Protein AF-A0A9D8N0Z1-F1 (afdb_monomer)

Mean predicted aligned error: 7.75 Å

Sequence (211 aa):
MKRIAPILLALALASACNSTDPFLYRAFLMGNPNVDGSLKGDDGITYVFNELPDWSGAKRVVALLDVLKDLGDSTCQARLQSFSVPIFKQPVVVEGQMPDSLGTESIFVSDVWFSGGCLNMSNVINVKTDGSGKHLINLAYDKAQSSEDTLKFIVKHNYPEGYEDGCTVYEYVFYSSFPLSGLMPERDSTVLKISWEWNGSPASIAGKVKI

Structure (mmCIF, N/CA/C/O backbone):
data_AF-A0A9D8N0Z1-F1
#
_entry.id   AF-A0A9D8N0Z1-F1
#
loop_
_atom_site.group_PDB
_atom_site.id
_atom_site.type_symbol
_atom_site.label_atom_id
_atom_site.label_alt_id
_atom_site.label_comp_id
_atom_site.label_asym_id
_atom_site.label_entity_id
_atom_site.label_seq_id
_atom_site.pdbx_PDB_ins_code
_atom_site.Cartn_x
_atom_site.Cartn_y
_atom_site.Cartn_z
_atom_site.occupancy
_atom_site.B_iso_or_equiv
_atom_site.auth_seq_id
_atom_site.auth_comp_id
_atom_site.auth_asym_id
_atom_site.auth_atom_id
_atom_site.pdbx_PDB_model_num
ATOM 1 N N . MET A 1 1 ? -37.273 13.490 27.243 1.00 37.12 1 MET A N 1
ATOM 2 C CA . MET A 1 1 ? -37.770 12.527 26.233 1.00 37.12 1 MET A CA 1
ATOM 3 C C . MET A 1 1 ? -36.820 12.514 25.046 1.00 37.12 1 MET A C 1
ATOM 5 O O . MET A 1 1 ? -36.148 13.507 24.808 1.00 37.12 1 MET A O 1
ATOM 9 N N . LY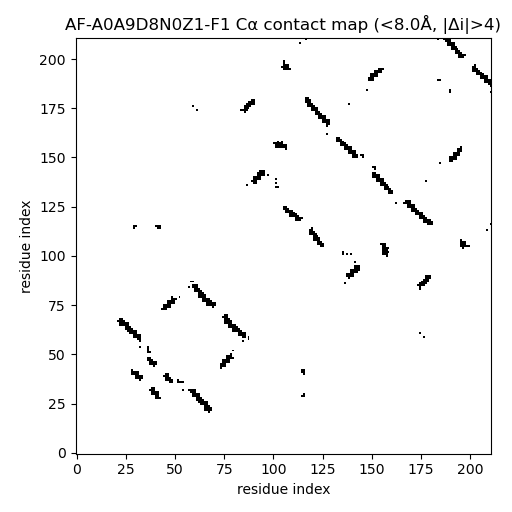S A 1 2 ? -36.670 11.335 24.442 1.00 34.72 2 LYS A N 1
ATOM 10 C CA . LYS A 1 2 ? -35.504 10.853 23.689 1.00 34.72 2 LYS A CA 1
ATOM 11 C C . LYS A 1 2 ? -35.185 11.659 22.419 1.00 34.72 2 LYS A C 1
ATOM 13 O O . LYS A 1 2 ? -36.083 12.038 21.677 1.00 34.72 2 LYS A O 1
ATOM 18 N N . ARG A 1 3 ? -33.881 11.864 22.196 1.00 31.66 3 ARG A N 1
ATOM 19 C CA . ARG A 1 3 ? -33.274 12.412 20.976 1.00 31.66 3 ARG A CA 1
ATOM 20 C C . ARG A 1 3 ? -33.460 11.424 19.819 1.00 31.66 3 ARG A C 1
ATOM 22 O O . ARG A 1 3 ? -33.169 10.243 19.981 1.00 31.66 3 ARG A O 1
ATOM 29 N N . ILE A 1 4 ? -33.927 11.926 18.680 1.00 40.50 4 ILE A N 1
ATOM 30 C CA . ILE A 1 4 ? -33.951 11.226 17.392 1.00 40.50 4 ILE A CA 1
ATOM 31 C C . ILE A 1 4 ? -32.573 11.431 16.750 1.00 40.50 4 ILE A C 1
ATOM 33 O O . ILE A 1 4 ? -32.127 12.569 16.616 1.00 40.50 4 ILE A O 1
ATOM 37 N N . ALA A 1 5 ? -31.904 10.338 16.386 1.00 32.66 5 ALA A N 1
ATOM 38 C CA . ALA A 1 5 ? -30.709 10.328 15.544 1.00 32.66 5 ALA A CA 1
ATOM 39 C C . ALA A 1 5 ? -31.030 9.572 14.236 1.00 32.66 5 ALA A C 1
ATOM 41 O O . ALA A 1 5 ? -31.914 8.710 14.247 1.00 32.66 5 ALA A O 1
ATOM 42 N N . PRO A 1 6 ? -30.389 9.935 13.110 1.00 40.34 6 PRO A N 1
ATOM 43 C CA . PRO A 1 6 ? -30.892 9.676 11.767 1.00 40.34 6 PRO A CA 1
ATOM 44 C C . PRO A 1 6 ? -30.552 8.272 11.250 1.00 40.34 6 PRO A C 1
ATOM 46 O O . PRO A 1 6 ? -29.557 7.661 11.633 1.00 40.34 6 PRO A O 1
ATOM 49 N N . ILE A 1 7 ? -31.402 7.798 10.341 1.00 37.84 7 ILE A N 1
ATOM 50 C CA . ILE A 1 7 ? -31.265 6.559 9.571 1.00 37.84 7 ILE A CA 1
ATOM 51 C C . ILE A 1 7 ? -30.066 6.699 8.622 1.00 37.84 7 ILE A C 1
ATOM 53 O O . ILE A 1 7 ? -30.088 7.538 7.722 1.00 37.84 7 ILE A O 1
ATOM 57 N N . LEU A 1 8 ? -29.031 5.876 8.816 1.00 30.12 8 LEU A N 1
ATOM 58 C CA . LEU A 1 8 ? -27.984 5.658 7.818 1.00 30.12 8 LEU A CA 1
ATOM 59 C C . LEU A 1 8 ? -28.518 4.677 6.766 1.00 30.12 8 LEU A C 1
ATOM 61 O O . LEU A 1 8 ? -28.828 3.527 7.071 1.00 30.12 8 LEU A O 1
ATOM 65 N N . LEU A 1 9 ? -28.635 5.153 5.531 1.00 35.88 9 LEU A N 1
ATOM 66 C CA . LEU A 1 9 ? -28.998 4.358 4.366 1.00 35.88 9 LEU A CA 1
ATOM 67 C C . LEU A 1 9 ? -27.734 3.640 3.860 1.00 35.88 9 LEU A C 1
ATOM 69 O O . LEU A 1 9 ? -26.863 4.268 3.263 1.00 35.88 9 LEU A O 1
ATOM 73 N N . ALA A 1 10 ? -27.612 2.339 4.131 1.00 36.53 10 ALA A N 1
ATOM 74 C CA . ALA A 1 10 ? -26.559 1.505 3.557 1.00 36.53 10 ALA A CA 1
ATOM 75 C C . ALA A 1 10 ? -26.960 1.086 2.134 1.00 36.53 10 ALA A C 1
ATOM 77 O O . ALA A 1 10 ? -27.988 0.439 1.927 1.00 36.53 10 ALA A O 1
ATOM 78 N N . LEU A 1 11 ? -26.154 1.483 1.150 1.00 34.59 11 LEU A N 1
ATOM 79 C CA . LEU A 1 11 ? -26.324 1.117 -0.250 1.00 34.59 11 LEU A CA 1
ATOM 80 C C . LEU A 1 11 ? -25.843 -0.332 -0.444 1.00 34.59 11 LEU A C 1
ATOM 82 O O . LEU A 1 11 ? -24.645 -0.603 -0.437 1.00 34.59 11 LEU A O 1
ATOM 86 N N . ALA A 1 12 ? -26.778 -1.270 -0.590 1.00 38.53 12 ALA A N 1
ATOM 87 C CA . ALA A 1 12 ? -26.485 -2.648 -0.965 1.00 38.53 12 ALA A CA 1
ATOM 88 C C . ALA A 1 12 ? -26.306 -2.738 -2.488 1.00 38.53 12 ALA A C 1
ATOM 90 O O . ALA A 1 12 ? -27.270 -2.584 -3.237 1.00 38.53 12 ALA A O 1
ATOM 91 N N . LEU A 1 13 ? -25.085 -3.006 -2.954 1.00 40.28 13 LEU A N 1
ATOM 92 C CA . LEU A 1 13 ? -24.844 -3.469 -4.320 1.00 40.28 13 LEU A CA 1
ATOM 93 C C . LEU A 1 13 ? -24.662 -4.984 -4.290 1.00 40.28 13 LEU A C 1
ATOM 95 O O . LEU A 1 13 ? -23.612 -5.507 -3.925 1.00 40.28 13 LEU A O 1
ATOM 99 N N . ALA A 1 14 ? -25.734 -5.682 -4.658 1.00 44.72 14 ALA A N 1
ATOM 100 C CA . ALA A 1 14 ? -25.712 -7.102 -4.944 1.00 44.72 14 ALA A CA 1
ATOM 101 C C . ALA A 1 14 ? -24.988 -7.346 -6.277 1.00 44.72 14 ALA A C 1
ATOM 103 O O . ALA A 1 14 ? -25.405 -6.841 -7.316 1.00 44.72 14 ALA A O 1
ATOM 104 N N . SER A 1 15 ? -23.952 -8.183 -6.260 1.00 40.75 15 SER A N 1
ATOM 105 C CA . SER A 1 15 ? -23.615 -9.007 -7.420 1.00 40.75 15 SER A CA 1
ATOM 106 C C . SER A 1 15 ? -23.473 -10.447 -6.940 1.00 40.75 15 SER A C 1
ATOM 108 O O . SER A 1 15 ? -22.555 -10.814 -6.209 1.00 40.75 15 SER A O 1
ATOM 110 N N . ALA A 1 16 ? -24.490 -11.236 -7.270 1.00 48.47 16 ALA A N 1
ATOM 111 C CA . ALA A 1 16 ? -24.518 -12.666 -7.052 1.00 48.47 16 ALA A CA 1
ATOM 112 C C . ALA A 1 16 ? -23.690 -13.347 -8.146 1.00 48.47 16 ALA A C 1
ATOM 114 O O . ALA A 1 16 ? -23.960 -13.156 -9.331 1.00 48.47 16 ALA A O 1
ATOM 115 N N . CYS A 1 17 ? -22.723 -14.170 -7.747 1.00 39.50 17 CYS A N 1
ATOM 116 C CA . CYS A 1 17 ? -22.238 -15.275 -8.565 1.00 39.50 17 CYS A CA 1
ATOM 117 C C . CYS A 1 17 ? -21.710 -16.383 -7.639 1.00 39.50 17 CYS A C 1
ATOM 119 O O . CYS A 1 17 ? -20.699 -16.207 -6.967 1.00 39.50 17 CYS A O 1
ATOM 121 N N . ASN A 1 18 ? -22.488 -17.468 -7.569 1.00 50.16 18 ASN A N 1
ATOM 122 C CA . ASN A 1 18 ? -22.218 -18.802 -7.021 1.00 50.16 18 ASN A CA 1
ATOM 123 C C . ASN A 1 18 ? -21.103 -18.959 -5.968 1.00 50.16 18 ASN A C 1
ATOM 125 O O . ASN A 1 18 ? -19.978 -19.338 -6.285 1.00 50.16 18 ASN A O 1
ATOM 129 N N . SER A 1 19 ? -21.484 -18.885 -4.693 1.00 50.38 19 SER A N 1
ATOM 130 C CA . SER A 1 19 ? -20.985 -19.821 -3.683 1.00 50.38 19 SER A CA 1
ATOM 131 C C . SER A 1 19 ? -22.162 -20.247 -2.800 1.00 50.38 19 SER A C 1
ATOM 133 O O . SER A 1 19 ? -23.015 -19.443 -2.433 1.00 50.38 19 SER A O 1
ATOM 135 N N . THR A 1 20 ? -22.280 -21.546 -2.545 1.00 57.53 20 THR A N 1
ATOM 136 C CA . THR A 1 20 ? -23.416 -22.191 -1.864 1.00 57.53 20 THR A CA 1
ATOM 137 C C . THR A 1 20 ? -23.416 -22.023 -0.344 1.00 57.53 20 THR A C 1
ATOM 139 O O . THR A 1 20 ? -24.182 -22.702 0.331 1.00 57.53 20 THR A O 1
ATOM 142 N N . ASP A 1 21 ? -22.614 -21.105 0.198 1.00 63.50 21 ASP A N 1
ATOM 143 C CA . ASP A 1 21 ? -22.584 -20.823 1.629 1.00 63.50 21 ASP A CA 1
ATOM 144 C C . ASP A 1 21 ? -22.994 -19.375 1.893 1.00 63.50 21 ASP A C 1
ATOM 146 O O . ASP A 1 21 ? -22.3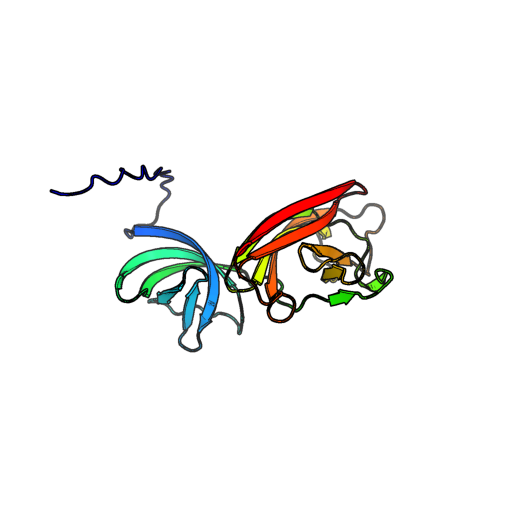70 -18.456 1.353 1.00 63.50 21 ASP A O 1
ATOM 150 N N . PRO A 1 22 ? -24.023 -19.135 2.723 1.00 81.50 22 PRO A N 1
ATOM 151 C CA . PRO A 1 22 ? -24.395 -17.781 3.088 1.00 81.50 22 PRO A CA 1
ATOM 152 C C . PRO A 1 22 ? -23.238 -17.115 3.843 1.00 81.50 22 PRO A C 1
ATOM 154 O O . PRO A 1 22 ? -22.743 -17.639 4.841 1.00 81.50 22 PRO A O 1
ATOM 157 N N . PHE A 1 23 ? -22.829 -15.941 3.370 1.00 85.81 23 PHE A N 1
ATOM 158 C CA . PHE A 1 23 ? -21.932 -15.030 4.072 1.00 85.81 23 PHE A CA 1
ATOM 159 C C . PHE A 1 23 ? -22.672 -13.715 4.352 1.00 85.81 23 PHE A C 1
ATOM 161 O O . PHE A 1 23 ? -23.581 -13.336 3.614 1.00 85.81 23 PHE A O 1
ATOM 168 N N . LEU A 1 24 ? -22.317 -13.033 5.442 1.00 91.31 24 LEU A N 1
ATOM 169 C CA . LEU A 1 24 ? -22.933 -11.772 5.863 1.00 91.31 24 LEU A CA 1
ATOM 170 C C . LEU A 1 24 ? -22.578 -10.635 4.903 1.00 91.31 24 LEU A C 1
ATOM 172 O O . LEU A 1 24 ? -23.454 -9.909 4.443 1.00 91.31 24 LEU A O 1
ATOM 176 N N . TYR A 1 25 ? -21.287 -10.477 4.614 1.00 92.75 25 TYR A N 1
ATOM 177 C CA . TYR A 1 25 ? -20.769 -9.503 3.659 1.00 92.75 25 TYR A CA 1
ATOM 178 C C . TYR A 1 25 ? -19.373 -9.903 3.178 1.00 92.75 25 TYR A C 1
ATOM 180 O O . TYR A 1 25 ? -18.695 -10.731 3.790 1.00 92.75 25 TYR A O 1
ATOM 188 N N . ARG A 1 26 ? -18.946 -9.301 2.069 1.00 95.12 26 ARG A N 1
ATOM 189 C CA . ARG A 1 26 ? -17.595 -9.444 1.529 1.00 95.12 26 ARG A CA 1
ATOM 190 C C . ARG A 1 26 ? -16.747 -8.256 1.958 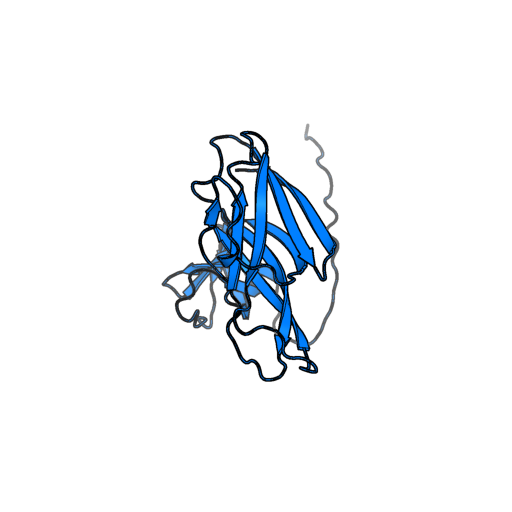1.00 95.12 26 ARG A C 1
ATOM 192 O O . ARG A 1 26 ? -17.196 -7.117 1.854 1.00 95.12 26 ARG A O 1
ATOM 199 N N . ALA A 1 27 ? -15.535 -8.524 2.419 1.00 94.38 27 ALA A N 1
ATOM 200 C CA . ALA A 1 27 ? -14.594 -7.514 2.872 1.00 94.38 27 ALA A CA 1
ATOM 201 C C . ALA A 1 27 ? -13.331 -7.534 2.006 1.00 94.38 27 ALA A C 1
ATOM 203 O O . ALA A 1 27 ? -12.784 -8.600 1.727 1.00 94.38 27 ALA A O 1
ATOM 204 N N . PHE A 1 28 ? -12.867 -6.354 1.602 1.00 94.94 28 PHE A N 1
ATOM 205 C CA . PHE A 1 28 ? -11.556 -6.148 0.994 1.00 94.94 28 PHE A CA 1
ATOM 206 C C . PHE A 1 28 ? -10.761 -5.231 1.918 1.00 94.94 28 PHE A C 1
ATOM 208 O O . PHE A 1 28 ? -11.156 -4.083 2.125 1.00 94.94 28 PHE A O 1
ATOM 215 N N . LEU A 1 29 ? -9.703 -5.750 2.538 1.00 95.88 29 LEU A N 1
ATOM 216 C CA . LEU A 1 29 ? -9.025 -5.051 3.628 1.00 95.88 29 LEU A CA 1
ATOM 217 C C . LEU A 1 29 ? -7.528 -5.320 3.674 1.00 95.88 29 LEU A C 1
ATOM 219 O O . LEU A 1 29 ? -7.033 -6.333 3.181 1.00 95.88 29 LEU A O 1
ATOM 223 N N . MET A 1 30 ? -6.824 -4.402 4.327 1.00 97.56 30 MET A N 1
ATOM 224 C CA . MET A 1 30 ? -5.437 -4.573 4.733 1.00 97.56 30 MET A CA 1
ATOM 225 C C . MET A 1 30 ? -5.381 -5.115 6.160 1.00 97.56 30 MET A C 1
ATOM 227 O O . MET A 1 30 ? -6.191 -4.731 7.007 1.00 97.56 30 MET A O 1
ATOM 231 N N . GLY A 1 31 ? -4.413 -5.985 6.437 1.00 97.44 31 GLY A N 1
ATOM 232 C CA . GLY A 1 31 ? -4.249 -6.543 7.773 1.00 97.44 31 GLY A CA 1
ATOM 233 C C . GLY A 1 31 ? -2.893 -7.189 8.022 1.00 97.44 31 GLY A C 1
ATOM 234 O O . GLY A 1 31 ? -2.061 -7.341 7.122 1.00 97.44 31 GLY A O 1
ATOM 235 N N . ASN A 1 32 ? -2.671 -7.556 9.278 1.00 97.75 32 ASN A N 1
ATOM 236 C CA . ASN A 1 32 ? -1.478 -8.237 9.760 1.00 97.75 32 ASN A CA 1
ATOM 237 C C . ASN A 1 32 ? -1.833 -9.677 10.149 1.00 97.75 32 ASN A C 1
ATOM 239 O O . ASN A 1 32 ? -2.654 -9.873 11.052 1.00 97.75 32 ASN A O 1
ATOM 243 N N . PRO A 1 33 ? -1.250 -10.683 9.478 1.00 97.56 33 PRO A N 1
ATOM 244 C CA . PRO A 1 33 ? -1.392 -12.066 9.901 1.00 97.56 33 PRO A CA 1
ATOM 245 C C . PRO A 1 33 ? -0.842 -12.285 11.311 1.00 97.56 33 PRO A C 1
ATOM 247 O O . PRO A 1 33 ? 0.237 -11.796 11.653 1.00 97.56 33 PRO A O 1
ATOM 250 N N . ASN A 1 34 ? -1.577 -13.043 12.115 1.00 95.88 34 ASN A N 1
ATOM 251 C CA . ASN A 1 34 ? -1.165 -13.486 13.439 1.00 95.88 34 ASN A CA 1
ATOM 252 C C . ASN A 1 34 ? -0.505 -14.870 13.362 1.00 95.88 34 ASN A C 1
ATOM 254 O O . ASN A 1 34 ? -0.703 -15.633 12.416 1.00 95.88 34 ASN A O 1
ATOM 258 N N . VAL A 1 35 ? 0.263 -15.216 14.399 1.00 92.38 35 VAL A N 1
ATOM 259 C CA . VAL A 1 35 ? 0.971 -16.509 14.497 1.00 92.38 35 VAL A CA 1
ATOM 260 C C . VAL A 1 35 ? 0.003 -17.697 14.536 1.00 92.38 35 VAL A C 1
ATOM 262 O O . VAL A 1 35 ? 0.345 -18.779 14.072 1.00 92.38 35 VAL A O 1
ATOM 265 N N . ASP A 1 36 ? -1.210 -17.496 15.053 1.00 93.44 36 ASP A N 1
ATOM 266 C CA . ASP A 1 36 ? -2.270 -18.510 15.103 1.00 93.44 36 ASP A CA 1
ATOM 267 C C . ASP A 1 36 ? -3.003 -18.708 13.760 1.00 93.44 36 ASP A C 1
ATOM 269 O O . ASP A 1 36 ? -3.940 -19.499 13.679 1.00 93.44 36 ASP A O 1
ATOM 273 N N . GLY A 1 37 ? -2.589 -17.995 12.707 1.00 95.25 37 GLY A N 1
ATOM 274 C CA . GLY A 1 37 ? -3.196 -18.048 11.380 1.00 95.25 37 GLY A CA 1
ATOM 275 C C . GLY A 1 37 ? -4.408 -17.129 11.197 1.00 95.25 37 GLY A C 1
ATOM 276 O O . GLY A 1 37 ? -4.889 -17.006 10.071 1.00 95.25 37 GLY A O 1
ATOM 277 N N . SER A 1 38 ? -4.878 -16.437 12.241 1.00 97.38 38 SER A N 1
ATOM 278 C CA . SER A 1 38 ? -5.891 -15.382 12.102 1.00 97.38 38 SER A CA 1
ATOM 279 C C . SER A 1 38 ? -5.319 -14.123 11.433 1.00 97.38 38 SER A C 1
ATOM 281 O O . SER A 1 38 ? -4.107 -13.968 11.279 1.00 97.38 38 SER A O 1
ATOM 283 N N . LEU A 1 39 ? -6.190 -13.199 11.026 1.00 98.44 39 LEU A N 1
ATOM 284 C CA . LEU A 1 39 ? -5.809 -11.924 10.416 1.00 98.44 39 LEU A CA 1
ATOM 285 C C . LEU A 1 39 ? -6.361 -10.764 11.245 1.00 98.44 39 LEU A C 1
ATOM 287 O O . LEU A 1 39 ? -7.574 -10.635 11.388 1.00 98.44 39 LEU A O 1
ATOM 291 N N . LYS A 1 40 ? -5.493 -9.882 11.749 1.00 98.06 40 LYS A N 1
ATOM 292 C CA . LYS A 1 40 ? -5.926 -8.609 12.337 1.00 98.06 40 LYS A CA 1
ATOM 293 C C . LYS A 1 40 ? -6.084 -7.569 11.233 1.00 98.06 40 LYS A C 1
ATOM 295 O O . LYS A 1 40 ? -5.087 -7.127 10.667 1.00 98.06 40 LYS A O 1
ATOM 300 N N . GLY A 1 41 ? -7.319 -7.200 10.915 1.00 97.88 41 GLY A N 1
ATOM 301 C CA . GLY A 1 41 ? -7.616 -6.134 9.967 1.00 97.88 41 GLY A CA 1
ATOM 302 C C . GLY A 1 41 ? -7.330 -4.751 10.548 1.00 97.88 41 GLY A C 1
ATOM 303 O O . GLY A 1 41 ? -7.388 -4.532 11.761 1.00 97.88 41 GLY A O 1
ATOM 304 N N . ASP A 1 42 ? -7.039 -3.798 9.666 1.00 96.56 42 ASP A N 1
ATOM 305 C CA . ASP A 1 42 ? -6.871 -2.389 10.043 1.00 96.56 42 ASP A CA 1
ATOM 306 C C . ASP A 1 42 ? -8.158 -1.726 10.535 1.00 96.56 42 ASP A C 1
ATOM 308 O O . ASP A 1 42 ? -8.114 -0.684 11.187 1.00 96.56 42 ASP A O 1
ATOM 312 N N . ASP A 1 43 ? -9.298 -2.331 10.217 1.00 94.31 43 ASP A N 1
ATOM 313 C CA . ASP A 1 43 ? -10.611 -2.004 10.767 1.00 94.31 43 ASP A CA 1
ATOM 314 C C . ASP A 1 43 ? -10.731 -2.345 12.264 1.00 94.31 43 ASP A C 1
ATOM 316 O O . ASP A 1 43 ? -11.733 -2.025 12.901 1.00 94.31 43 ASP A O 1
ATOM 320 N N . GLY A 1 44 ? -9.706 -2.977 12.842 1.00 95.81 44 GLY A N 1
ATOM 321 C CA . GLY A 1 44 ? -9.679 -3.394 14.233 1.00 95.81 44 GLY A CA 1
ATOM 322 C C . GLY A 1 44 ? -10.373 -4.731 14.478 1.00 95.81 44 GLY A C 1
ATOM 323 O O . GLY A 1 44 ? -10.441 -5.150 15.636 1.00 95.81 44 GLY A O 1
ATOM 324 N N . ILE A 1 45 ? -10.829 -5.434 13.440 1.00 97.75 45 ILE A N 1
ATOM 325 C CA . ILE A 1 45 ? -11.486 -6.739 13.554 1.00 97.75 45 ILE A CA 1
ATOM 326 C C . ILE A 1 45 ? -10.451 -7.855 13.393 1.00 97.75 45 ILE A C 1
ATOM 328 O O . ILE A 1 45 ? -9.543 -7.788 12.566 1.00 97.75 45 ILE A O 1
ATOM 332 N N . THR A 1 46 ? -10.562 -8.894 14.214 1.00 98.31 46 THR A N 1
ATOM 333 C CA . THR A 1 46 ? -9.797 -10.131 14.068 1.00 98.31 46 THR A CA 1
ATOM 334 C C . THR A 1 46 ? -10.621 -11.141 13.273 1.00 98.31 46 THR A C 1
ATOM 336 O O . THR A 1 46 ? -11.705 -11.541 13.690 1.00 98.31 46 THR A O 1
ATOM 339 N N . TYR A 1 47 ? -10.098 -11.577 12.135 1.00 98.38 47 TYR A N 1
ATOM 340 C CA . TYR A 1 47 ? -10.724 -12.562 11.264 1.00 98.38 47 TYR A CA 1
ATOM 341 C C . TYR A 1 47 ? -10.121 -13.941 11.525 1.00 98.38 47 TYR A C 1
ATOM 343 O O . TYR A 1 47 ? -8.916 -14.136 11.355 1.00 98.38 47 TYR A O 1
ATOM 351 N N . VAL A 1 48 ? -10.954 -14.891 11.945 1.00 97.88 48 VAL A N 1
ATOM 352 C CA . VAL A 1 48 ? -10.566 -16.288 12.184 1.00 97.88 48 VAL A CA 1
ATOM 353 C C . VAL A 1 48 ? -11.112 -17.188 11.082 1.00 97.88 48 VAL A C 1
ATOM 355 O O . VAL A 1 48 ? -12.203 -16.950 10.559 1.00 97.88 48 VAL A O 1
ATOM 358 N N . PHE A 1 49 ? -10.364 -18.233 10.738 1.00 96.75 49 PHE A N 1
ATOM 359 C CA . PHE A 1 49 ? -10.646 -19.089 9.588 1.00 96.75 49 PHE A CA 1
ATOM 360 C C . PHE A 1 49 ? -10.818 -20.544 10.020 1.00 96.75 49 PHE A C 1
ATOM 362 O O . PHE A 1 49 ? -10.113 -21.016 10.908 1.00 96.75 49 PHE A O 1
ATOM 369 N N . ASN A 1 50 ? -11.737 -21.263 9.372 1.00 91.12 50 ASN A N 1
ATOM 370 C CA . ASN A 1 50 ? -11.869 -22.712 9.575 1.00 91.12 50 ASN A CA 1
ATOM 371 C C . ASN A 1 50 ? -10.701 -23.470 8.937 1.00 91.12 50 ASN A C 1
ATOM 373 O O . ASN A 1 50 ? -10.193 -24.431 9.504 1.00 91.12 50 ASN A O 1
ATOM 377 N N . GLU A 1 51 ? -10.286 -23.011 7.759 1.00 92.00 51 GLU A N 1
ATOM 378 C CA . GLU A 1 51 ? -9.097 -23.477 7.059 1.00 92.00 51 GLU A CA 1
ATOM 379 C C . GLU A 1 51 ? -8.041 -22.386 7.188 1.00 92.00 51 GLU A C 1
ATOM 381 O O . GLU A 1 51 ? -8.233 -21.269 6.702 1.00 92.00 51 GLU A O 1
ATOM 386 N N . LEU A 1 52 ? -6.964 -22.687 7.915 1.00 92.06 52 LEU A N 1
ATOM 387 C CA . LEU A 1 52 ? -5.919 -21.711 8.193 1.00 92.06 52 LEU A CA 1
ATOM 388 C C . LEU A 1 52 ? -5.162 -21.366 6.903 1.00 92.06 52 LEU A C 1
ATOM 390 O O . LEU A 1 52 ? -4.640 -22.274 6.251 1.00 92.06 52 LEU A O 1
ATOM 394 N N . PRO A 1 53 ? -5.061 -20.076 6.543 1.00 92.38 53 PRO A N 1
ATOM 395 C CA . PRO A 1 53 ? -4.266 -19.665 5.398 1.00 92.38 53 PRO A CA 1
ATOM 396 C C . PRO A 1 53 ? -2.771 -19.869 5.644 1.00 92.38 53 PRO A C 1
ATOM 398 O O . PRO A 1 53 ? -2.262 -19.570 6.726 1.00 92.38 53 PRO A O 1
ATOM 401 N N . ASP A 1 54 ? -2.044 -20.292 4.610 1.00 92.69 54 ASP A N 1
ATOM 402 C CA . ASP A 1 54 ? -0.589 -20.166 4.596 1.00 92.69 54 ASP A CA 1
ATOM 403 C C . ASP A 1 54 ? -0.206 -18.744 4.177 1.00 92.69 54 ASP A C 1
ATOM 405 O O . ASP A 1 54 ? -0.140 -18.404 2.996 1.00 92.69 54 ASP A O 1
ATOM 409 N N . TRP A 1 55 ? 0.065 -17.897 5.167 1.00 94.12 55 TRP A N 1
ATOM 410 C CA . TRP A 1 55 ? 0.499 -16.521 4.941 1.00 94.12 55 TRP A CA 1
ATOM 411 C C . TRP A 1 55 ? 1.917 -16.406 4.370 1.00 94.12 55 TRP A C 1
ATOM 413 O O . TRP A 1 55 ? 2.365 -15.291 4.108 1.00 94.12 55 TRP A O 1
ATOM 423 N N . SER A 1 56 ? 2.660 -17.510 4.214 1.00 87.62 56 SER A N 1
ATOM 424 C CA . SER A 1 56 ? 4.031 -17.522 3.683 1.00 87.62 56 SER A CA 1
ATOM 425 C C . SER A 1 56 ? 4.985 -16.577 4.435 1.00 87.62 56 SER A C 1
ATOM 427 O O . SER A 1 56 ? 5.866 -15.947 3.850 1.00 87.62 56 SER A O 1
ATOM 429 N N . GLY A 1 57 ? 4.784 -16.418 5.750 1.00 90.06 57 GLY A N 1
ATOM 430 C CA . GLY A 1 57 ? 5.565 -15.500 6.588 1.00 90.06 57 GLY A CA 1
ATOM 431 C C . GLY A 1 57 ? 5.291 -14.008 6.342 1.00 90.06 57 GLY A C 1
ATOM 432 O O . GLY A 1 57 ? 6.060 -13.160 6.805 1.00 90.06 57 GLY A O 1
ATOM 433 N N . ALA A 1 58 ? 4.220 -13.664 5.620 1.00 94.94 58 ALA A N 1
ATOM 434 C CA . ALA A 1 58 ? 3.854 -12.283 5.349 1.00 94.94 58 ALA A CA 1
ATOM 435 C C . ALA A 1 58 ? 3.537 -11.524 6.645 1.00 94.94 58 ALA A C 1
ATOM 437 O O . ALA A 1 58 ? 2.739 -11.951 7.474 1.00 94.94 58 ALA A O 1
ATOM 438 N N . LYS A 1 59 ? 4.133 -10.338 6.793 1.00 94.81 59 LYS A N 1
ATOM 439 C CA . LYS A 1 59 ? 3.837 -9.418 7.909 1.00 94.81 59 LYS A CA 1
ATOM 440 C C . LYS A 1 59 ? 2.600 -8.562 7.656 1.00 94.81 59 LYS A C 1
ATOM 442 O O . LYS A 1 59 ? 2.090 -7.915 8.569 1.00 94.81 59 LYS A O 1
ATOM 447 N N . ARG A 1 60 ? 2.176 -8.499 6.398 1.00 96.75 60 ARG A N 1
ATOM 448 C CA . ARG A 1 60 ? 1.138 -7.616 5.889 1.00 96.75 60 ARG A CA 1
ATOM 449 C C . ARG A 1 60 ? 0.496 -8.281 4.686 1.00 96.75 60 ARG A C 1
ATOM 451 O O . ARG A 1 60 ? 1.219 -8.842 3.867 1.00 96.75 60 ARG A O 1
ATOM 458 N N . VAL A 1 61 ? -0.820 -8.195 4.573 1.00 97.75 61 VAL A N 1
ATOM 459 C CA . VAL A 1 61 ? -1.566 -8.711 3.422 1.00 97.75 61 VAL A CA 1
ATOM 460 C C . VAL A 1 61 ? -2.668 -7.740 3.030 1.00 97.75 61 VAL A C 1
ATOM 462 O O . VAL A 1 61 ? -3.180 -6.998 3.870 1.00 97.75 61 VAL A O 1
ATOM 465 N N . VAL A 1 62 ? -3.035 -7.784 1.754 1.00 97.06 62 VAL A N 1
ATOM 466 C CA . VAL A 1 62 ? -4.344 -7.338 1.281 1.00 97.06 62 VAL A CA 1
ATOM 467 C C . VAL A 1 62 ? -5.188 -8.583 1.051 1.00 97.06 62 VAL A C 1
ATOM 469 O O . VAL A 1 62 ? -4.747 -9.506 0.366 1.00 97.06 62 VAL A O 1
ATOM 472 N N . ALA A 1 63 ? -6.361 -8.647 1.666 1.00 97.12 63 ALA A N 1
ATOM 473 C CA . ALA A 1 63 ? -7.189 -9.843 1.689 1.00 97.12 63 ALA A CA 1
ATOM 474 C C . ALA A 1 63 ? -8.602 -9.549 1.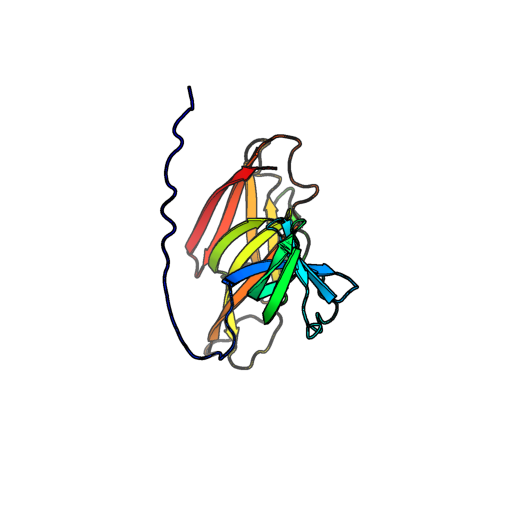190 1.00 97.12 63 ALA A C 1
ATOM 476 O O . ALA A 1 63 ? -9.208 -8.537 1.545 1.00 97.12 63 ALA A O 1
ATOM 477 N N . LEU A 1 64 ? -9.124 -10.480 0.394 1.00 97.12 64 LEU A N 1
ATOM 478 C CA . LEU A 1 64 ? -10.530 -10.577 0.039 1.00 97.12 64 LEU A CA 1
ATOM 479 C C . LEU A 1 64 ? -11.150 -11.709 0.855 1.00 97.12 64 LEU A C 1
ATOM 481 O O . LEU A 1 64 ? -10.734 -12.865 0.740 1.00 97.12 64 LEU A O 1
ATOM 485 N N . LEU A 1 65 ? -12.136 -11.372 1.677 1.00 96.81 65 LEU A N 1
ATOM 486 C CA . LEU A 1 65 ? -12.762 -12.280 2.630 1.00 96.81 65 LEU A CA 1
ATOM 487 C C . LEU A 1 65 ? -14.273 -12.317 2.425 1.00 96.81 65 LEU A C 1
ATOM 489 O O . LEU A 1 65 ? -14.892 -11.277 2.204 1.00 96.81 65 LEU A O 1
ATOM 493 N N . ASP A 1 66 ? -14.873 -13.485 2.617 1.00 96.25 66 ASP A N 1
ATOM 494 C CA . ASP A 1 66 ? -16.300 -13.592 2.907 1.00 96.25 66 ASP A CA 1
ATOM 495 C C . ASP A 1 66 ? -16.474 -13.725 4.424 1.00 96.25 66 ASP A C 1
ATOM 497 O O . ASP A 1 66 ? -16.003 -14.686 5.038 1.00 96.25 66 ASP A O 1
ATOM 501 N N . VAL A 1 67 ? -17.128 -12.747 5.048 1.00 96.38 67 VAL A N 1
ATOM 502 C CA . VAL A 1 67 ? -17.400 -12.750 6.489 1.00 96.38 67 VAL A CA 1
ATOM 503 C C . VAL A 1 67 ? -18.643 -13.583 6.745 1.00 96.38 67 VAL A C 1
ATOM 505 O O . VAL A 1 67 ? -19.724 -13.259 6.264 1.00 96.38 67 VAL A O 1
ATOM 508 N N . LEU A 1 68 ? -18.497 -14.670 7.497 1.00 95.75 68 LEU A N 1
ATOM 509 C CA . LEU A 1 68 ? -19.543 -15.675 7.687 1.00 95.75 68 LEU A CA 1
ATOM 510 C C . LEU A 1 68 ? -20.381 -15.400 8.934 1.00 95.75 68 LEU A C 1
ATOM 512 O O . LEU A 1 68 ? -21.591 -15.620 8.930 1.00 95.75 68 LEU A O 1
ATOM 516 N N . LYS A 1 69 ? -19.734 -14.950 10.014 1.00 95.62 69 LYS A N 1
ATOM 517 C CA . LYS A 1 69 ? -20.383 -14.772 11.313 1.00 95.62 69 LYS A CA 1
ATOM 518 C C . LYS A 1 69 ? -19.644 -13.755 12.179 1.00 95.62 69 LYS A C 1
ATOM 520 O O . LYS A 1 69 ? -18.422 -13.808 12.276 1.00 95.62 69 LYS A O 1
ATOM 525 N N . ASP A 1 70 ? -20.397 -12.898 12.860 1.00 95.62 70 ASP A N 1
ATOM 526 C CA . ASP A 1 70 ? -19.891 -12.088 13.970 1.00 95.62 70 ASP A CA 1
ATOM 527 C C . ASP A 1 70 ? -19.810 -12.952 15.240 1.00 95.62 70 ASP A C 1
ATOM 529 O O . ASP A 1 70 ? -20.784 -13.611 15.624 1.00 95.62 70 ASP A O 1
ATOM 533 N N . LEU A 1 71 ? -18.627 -13.002 15.851 1.00 96.19 71 LEU A N 1
ATOM 534 C CA . LEU A 1 71 ? -18.362 -13.769 17.067 1.00 96.19 71 LEU A CA 1
ATOM 535 C C . LEU A 1 71 ? -18.356 -12.891 18.329 1.00 96.19 71 LEU A C 1
ATOM 537 O O . LEU A 1 71 ? -18.232 -13.434 19.425 1.00 96.19 71 LEU A O 1
ATOM 541 N N . GLY A 1 72 ? -18.534 -11.574 18.196 1.00 94.25 72 GLY A N 1
ATOM 542 C CA . GLY A 1 72 ? -18.381 -10.610 19.283 1.00 94.25 72 GLY A CA 1
ATOM 543 C C . GLY A 1 72 ? -16.924 -10.201 19.511 1.00 94.25 72 GLY A C 1
ATOM 544 O O . GLY A 1 72 ? -16.006 -10.715 18.874 1.00 94.25 72 GLY A O 1
ATOM 545 N N . ASP A 1 73 ? -16.714 -9.228 20.404 1.00 93.94 73 ASP A N 1
ATOM 546 C CA . ASP A 1 73 ? -15.389 -8.751 20.834 1.00 93.94 73 ASP A CA 1
ATOM 547 C C . ASP A 1 73 ? -14.433 -8.414 19.674 1.00 93.94 73 ASP A C 1
ATOM 549 O O .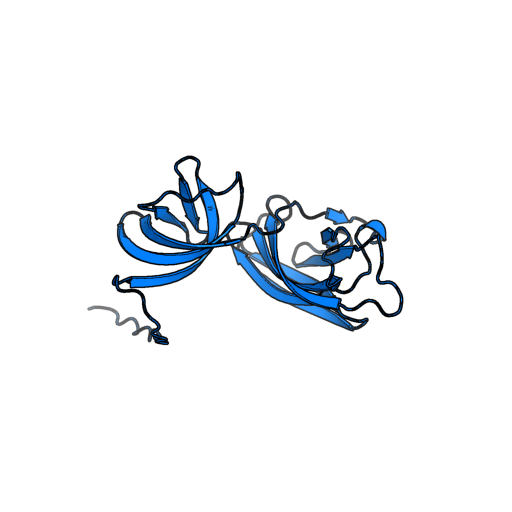 ASP A 1 73 ? -13.251 -8.765 19.674 1.00 93.94 73 ASP A O 1
ATOM 553 N N . SER A 1 74 ? -14.966 -7.743 18.647 1.00 95.94 74 SER A N 1
ATOM 554 C CA . SER A 1 74 ? -14.242 -7.393 17.417 1.00 95.94 74 SER A CA 1
ATOM 555 C C . SER A 1 74 ? -13.609 -8.605 16.727 1.00 95.94 74 SER A C 1
ATOM 557 O O . SER A 1 74 ? -12.505 -8.512 16.190 1.00 95.94 74 SER A O 1
ATOM 559 N N . THR A 1 75 ? -14.296 -9.746 16.744 1.00 98.19 75 THR A N 1
ATOM 560 C CA . THR A 1 75 ? -13.852 -10.987 16.110 1.00 98.19 75 THR A CA 1
ATOM 561 C C . THR A 1 75 ? -14.928 -11.515 15.171 1.00 98.19 75 THR A C 1
ATOM 563 O O . THR A 1 75 ? -16.111 -11.549 15.502 1.00 98.19 75 THR A O 1
ATOM 566 N N . CYS A 1 76 ? -14.525 -11.952 13.984 1.00 97.81 76 CYS A N 1
ATOM 567 C CA . CYS A 1 76 ? -15.423 -12.510 12.982 1.00 97.81 76 CYS A CA 1
ATOM 568 C C . CYS A 1 76 ? -14.878 -13.828 12.439 1.00 97.81 76 CYS A C 1
ATOM 570 O O . CYS A 1 76 ? -13.684 -13.966 12.180 1.00 97.81 76 CYS A O 1
ATOM 572 N N . GLN A 1 77 ? -15.770 -14.788 12.210 1.00 97.44 77 GLN A N 1
ATOM 573 C CA . GLN A 1 77 ? -15.462 -15.970 11.418 1.00 97.44 77 GLN A CA 1
ATOM 574 C C . GLN A 1 77 ? -15.528 -15.599 9.939 1.00 97.44 77 GLN A C 1
ATOM 576 O O . GLN A 1 77 ? -16.535 -15.053 9.477 1.00 97.44 77 GLN A O 1
ATOM 581 N N . ALA A 1 78 ? -14.481 -15.919 9.189 1.00 97.19 78 ALA A N 1
ATOM 582 C CA . ALA A 1 78 ? -14.372 -15.594 7.778 1.00 97.19 78 ALA A CA 1
ATOM 583 C C . ALA A 1 78 ? -13.850 -16.772 6.954 1.00 97.19 78 ALA A C 1
ATOM 585 O O . ALA A 1 78 ? -13.282 -17.740 7.462 1.00 97.19 78 ALA A O 1
ATOM 586 N N . ARG A 1 79 ? -14.045 -16.655 5.644 1.00 96.12 79 ARG A N 1
ATOM 587 C CA . ARG A 1 79 ? -13.419 -17.484 4.622 1.00 96.12 79 ARG A CA 1
ATOM 588 C C . ARG A 1 79 ? -12.526 -16.603 3.771 1.00 96.12 79 ARG A C 1
ATOM 590 O O . ARG A 1 79 ? -12.979 -15.582 3.254 1.00 96.12 79 ARG A O 1
ATOM 597 N N . LEU A 1 80 ? -11.270 -16.999 3.628 1.00 96.44 80 LEU A N 1
ATOM 598 C CA . LEU A 1 80 ? -10.343 -16.333 2.729 1.00 96.44 80 LEU A CA 1
ATOM 599 C C . LEU A 1 80 ? -10.665 -16.728 1.285 1.00 96.44 80 LEU A C 1
ATOM 601 O O . LEU A 1 80 ? -10.683 -17.911 0.965 1.00 96.44 80 LEU A O 1
ATOM 605 N N . GLN A 1 81 ? -10.916 -15.741 0.427 1.00 95.62 81 GLN A N 1
ATOM 606 C CA . GLN A 1 81 ? -11.104 -15.957 -1.011 1.00 95.62 81 GLN A CA 1
ATOM 607 C C . GLN A 1 81 ? -9.771 -15.845 -1.748 1.00 95.62 81 GLN A C 1
ATOM 609 O O . GLN A 1 81 ? -9.408 -16.696 -2.553 1.00 95.62 81 GLN A O 1
ATOM 614 N N . SER A 1 82 ? -9.021 -14.788 -1.448 1.00 95.31 82 SER A N 1
ATOM 615 C CA . SER A 1 82 ? -7.697 -14.545 -2.008 1.00 95.31 82 SER A CA 1
ATOM 616 C C . SER A 1 82 ? -6.943 -13.545 -1.148 1.00 95.31 82 SER A C 1
ATOM 618 O O . SER A 1 82 ? -7.553 -12.705 -0.482 1.00 95.31 82 SER A O 1
ATOM 620 N N . PHE A 1 83 ? -5.619 -13.564 -1.227 1.00 96.69 83 PHE A N 1
ATOM 621 C CA . PHE A 1 83 ? -4.792 -12.489 -0.698 1.00 96.69 83 PHE A CA 1
ATOM 622 C C . PHE A 1 83 ? -3.596 -12.234 -1.604 1.00 96.69 83 PHE A C 1
ATOM 624 O O . PHE A 1 83 ? -3.190 -13.103 -2.376 1.00 96.69 83 PHE A O 1
ATOM 631 N N . SER A 1 84 ? -3.015 -11.051 -1.447 1.00 95.38 84 SER A N 1
ATOM 632 C CA . SER A 1 84 ? -1.715 -10.709 -2.011 1.00 95.38 84 SER A CA 1
ATOM 633 C C . SER A 1 84 ? -0.822 -10.138 -0.919 1.00 95.38 84 SER A C 1
ATOM 635 O O . SER A 1 84 ? -1.290 -9.496 0.027 1.00 95.38 84 SER A O 1
ATOM 637 N N . VAL A 1 85 ? 0.484 -10.346 -1.061 1.00 96.88 85 VAL A N 1
ATOM 638 C CA . VAL A 1 85 ? 1.485 -9.732 -0.188 1.00 96.88 85 VAL A CA 1
ATOM 639 C C . VAL A 1 85 ? 1.904 -8.401 -0.819 1.00 96.88 85 VAL A C 1
ATOM 641 O O . VAL A 1 85 ? 2.516 -8.411 -1.888 1.00 96.88 85 VAL A O 1
ATOM 644 N N . PRO A 1 86 ? 1.564 -7.246 -0.217 1.00 97.12 86 PRO A N 1
ATOM 645 C CA . PRO A 1 86 ? 1.998 -5.958 -0.729 1.00 97.12 86 PRO A CA 1
ATOM 646 C C . PRO A 1 86 ? 3.504 -5.780 -0.528 1.00 97.12 86 PRO A C 1
ATOM 648 O O . PRO A 1 86 ? 4.108 -6.366 0.374 1.00 97.12 86 PRO A O 1
ATOM 651 N N . ILE A 1 87 ? 4.106 -4.875 -1.300 1.00 97.06 87 ILE A N 1
ATOM 652 C CA . ILE A 1 87 ? 5.444 -4.371 -0.977 1.00 97.06 87 ILE A CA 1
ATOM 653 C C . ILE A 1 87 ? 5.366 -3.698 0.392 1.00 97.06 87 ILE A C 1
ATOM 655 O O . ILE A 1 87 ? 4.697 -2.678 0.537 1.00 97.06 87 ILE A O 1
ATOM 659 N N . PHE A 1 88 ? 6.047 -4.264 1.388 1.00 96.44 88 PHE A N 1
ATOM 660 C CA . PHE A 1 88 ? 6.037 -3.763 2.758 1.00 96.44 88 PHE A CA 1
ATOM 661 C C . PHE A 1 88 ? 7.447 -3.385 3.205 1.00 96.44 88 PHE A C 1
ATOM 663 O O . PHE A 1 88 ? 8.261 -4.248 3.541 1.00 96.44 88 PHE A O 1
ATOM 670 N N . LYS A 1 89 ? 7.755 -2.085 3.184 1.00 95.38 89 LYS A N 1
ATOM 671 C CA . LYS A 1 89 ? 9.059 -1.557 3.607 1.00 95.38 89 LYS A CA 1
ATOM 672 C C . LYS A 1 89 ? 8.963 -0.123 4.108 1.00 95.38 89 LYS A C 1
ATOM 674 O O . LYS A 1 89 ? 8.007 0.575 3.797 1.00 95.38 89 LYS A O 1
ATOM 679 N N . GLN A 1 90 ? 9.975 0.311 4.855 1.00 96.44 90 GLN A N 1
ATOM 680 C CA . GLN A 1 90 ? 10.053 1.672 5.384 1.00 96.44 90 GLN A CA 1
ATOM 681 C C . GLN A 1 90 ? 10.196 2.717 4.264 1.00 96.44 90 GLN A C 1
ATOM 683 O O . GLN A 1 90 ? 10.858 2.436 3.256 1.00 96.44 90 GLN A O 1
ATOM 688 N N . PRO A 1 91 ? 9.623 3.921 4.436 1.00 97.00 91 PRO A N 1
ATOM 689 C CA . PRO A 1 91 ? 9.942 5.060 3.588 1.00 97.00 91 PRO A CA 1
ATOM 690 C C . PRO A 1 91 ? 11.432 5.415 3.672 1.00 97.00 91 PRO A C 1
ATOM 692 O O . PRO A 1 91 ? 12.066 5.272 4.718 1.00 97.00 91 PRO A O 1
ATOM 695 N N . VAL A 1 92 ? 11.989 5.917 2.573 1.00 96.56 92 VAL A N 1
ATOM 696 C CA . VAL A 1 92 ? 13.359 6.438 2.525 1.00 96.56 92 VAL A CA 1
ATOM 697 C C . VAL A 1 92 ? 13.325 7.916 2.888 1.00 96.56 92 VAL A C 1
ATOM 699 O O . VAL A 1 92 ? 12.690 8.703 2.193 1.00 96.56 92 VAL A O 1
ATOM 702 N N . VAL A 1 93 ? 13.995 8.305 3.972 1.00 95.94 93 VAL A N 1
ATOM 703 C CA . VAL A 1 93 ? 14.088 9.714 4.381 1.00 95.94 93 VAL A CA 1
ATOM 704 C C . VAL A 1 93 ? 15.099 10.436 3.497 1.00 95.94 93 VAL A C 1
ATOM 706 O O . VAL A 1 93 ? 16.248 10.011 3.392 1.00 95.94 93 VAL A O 1
ATOM 709 N N . VAL A 1 94 ? 14.673 11.536 2.878 1.00 96.31 94 VAL A N 1
ATOM 710 C CA . VAL A 1 94 ? 15.497 12.358 1.990 1.00 96.31 94 VAL A CA 1
ATOM 711 C C . VAL A 1 94 ? 15.578 13.770 2.558 1.00 96.31 94 VAL A C 1
ATOM 713 O O . VAL A 1 94 ? 14.575 14.472 2.655 1.00 96.31 94 VAL A O 1
ATOM 716 N N . GLU A 1 95 ? 16.781 14.186 2.954 1.00 93.00 95 GLU A N 1
ATOM 717 C CA . GLU A 1 95 ? 17.031 15.494 3.585 1.00 93.00 95 GLU A CA 1
ATOM 718 C C . GLU A 1 95 ? 17.548 16.561 2.606 1.00 93.00 95 GLU A C 1
ATOM 720 O O . GLU A 1 95 ? 17.792 17.698 2.999 1.00 93.00 95 GLU A O 1
ATOM 725 N N . GLY A 1 96 ? 17.716 16.208 1.332 1.00 91.56 96 GLY A N 1
ATOM 726 C CA . GLY A 1 96 ? 18.275 17.084 0.307 1.00 91.56 96 GLY A CA 1
ATOM 727 C C . GLY A 1 96 ? 17.805 16.695 -1.089 1.00 91.56 96 GLY A C 1
ATOM 728 O O . GLY A 1 96 ? 16.632 16.390 -1.292 1.00 91.56 96 GLY A O 1
ATOM 729 N N . GLN A 1 97 ? 18.717 16.708 -2.062 1.00 91.12 97 GLN A N 1
ATOM 730 C CA . GLN A 1 97 ? 18.388 16.299 -3.425 1.00 91.12 97 GLN A CA 1
ATOM 731 C C . GLN A 1 97 ? 17.917 14.839 -3.460 1.00 91.12 97 GLN A C 1
ATOM 733 O O . GLN A 1 97 ? 18.527 13.960 -2.850 1.00 91.12 97 GLN A O 1
ATOM 738 N N . MET A 1 98 ? 16.837 14.595 -4.204 1.00 92.44 98 MET A N 1
ATOM 739 C CA . MET A 1 98 ? 16.301 13.258 -4.426 1.00 92.44 98 MET A CA 1
ATOM 740 C C . MET A 1 98 ? 17.340 12.401 -5.165 1.00 92.44 98 MET A C 1
ATOM 742 O O . MET A 1 98 ? 17.742 12.786 -6.263 1.00 92.44 98 MET A O 1
ATOM 746 N N . PRO A 1 99 ? 17.794 11.271 -4.598 1.00 91.69 99 PRO A N 1
ATOM 747 C CA . PRO A 1 99 ? 18.804 10.449 -5.248 1.00 91.69 99 PRO A CA 1
ATOM 748 C C . PRO A 1 99 ? 18.211 9.676 -6.430 1.00 91.69 99 PRO A C 1
ATOM 750 O O . PRO A 1 99 ? 17.170 9.027 -6.298 1.00 91.69 99 PRO A O 1
ATOM 753 N N . ASP A 1 100 ? 18.920 9.686 -7.560 1.00 88.31 100 ASP A N 1
ATOM 754 C CA . ASP A 1 100 ? 18.511 8.994 -8.792 1.00 88.31 100 ASP A CA 1
ATOM 755 C C . ASP A 1 100 ? 18.347 7.481 -8.587 1.00 88.31 100 ASP A C 1
ATOM 757 O O . ASP A 1 100 ? 17.522 6.843 -9.233 1.00 88.31 100 ASP A O 1
ATOM 761 N N . SER A 1 101 ? 19.059 6.903 -7.613 1.00 90.38 101 SER A N 1
ATOM 762 C CA . SER A 1 101 ? 18.961 5.482 -7.258 1.00 90.38 101 SER A CA 1
ATOM 763 C C . SER A 1 101 ? 17.577 5.050 -6.757 1.00 90.38 101 SER A C 1
ATOM 765 O O . SER A 1 101 ? 17.275 3.853 -6.760 1.00 90.38 101 SER A O 1
ATOM 767 N N . LEU A 1 102 ? 16.717 5.987 -6.342 1.00 92.31 102 LEU A N 1
ATOM 768 C CA . LEU A 1 102 ? 15.329 5.673 -5.994 1.00 92.31 102 LEU A CA 1
ATOM 769 C C . LEU A 1 102 ? 14.457 5.407 -7.219 1.00 92.31 102 LEU A C 1
ATOM 771 O O . LEU A 1 102 ? 13.421 4.756 -7.056 1.00 92.31 102 LEU A O 1
ATOM 775 N N . GLY A 1 103 ? 14.893 5.854 -8.398 1.00 91.62 103 GLY A N 1
ATOM 776 C CA . GLY A 1 103 ? 14.243 5.622 -9.679 1.00 91.62 103 GLY A CA 1
ATOM 777 C C . GLY A 1 103 ? 13.677 6.877 -10.333 1.00 91.62 103 GLY A C 1
ATOM 778 O O . GLY A 1 103 ? 13.347 7.880 -9.675 1.00 91.62 103 GLY A O 1
ATOM 779 N N . THR A 1 104 ? 13.562 6.795 -11.650 1.00 91.94 104 THR A N 1
ATOM 780 C CA . THR A 1 104 ? 12.996 7.812 -12.546 1.00 91.94 104 THR A CA 1
ATOM 781 C C . THR A 1 104 ? 11.905 7.231 -13.444 1.00 91.94 104 THR A C 1
ATOM 783 O O . THR A 1 104 ? 11.296 7.949 -14.230 1.00 91.94 104 THR A O 1
ATOM 786 N N . GLU A 1 105 ? 11.629 5.938 -13.317 1.00 94.50 105 GLU A N 1
ATOM 787 C CA . GLU A 1 105 ? 10.700 5.206 -14.145 1.00 94.50 105 GLU A CA 1
ATOM 788 C C . GLU A 1 105 ? 9.260 5.503 -13.744 1.00 94.50 105 GLU A C 1
ATOM 790 O O . GLU A 1 105 ? 8.927 5.785 -12.590 1.00 94.50 105 GLU A O 1
ATOM 795 N N . SER A 1 106 ? 8.385 5.427 -14.742 1.00 93.69 106 SER A N 1
ATOM 796 C CA . SER A 1 106 ? 6.980 5.764 -14.573 1.00 93.69 106 SER A CA 1
ATOM 797 C C . SER A 1 106 ? 6.275 4.790 -13.636 1.00 93.69 106 SER A C 1
ATOM 799 O O . SER A 1 106 ? 6.419 3.570 -13.746 1.00 93.69 106 SER A O 1
ATOM 801 N N . ILE A 1 107 ? 5.478 5.344 -12.733 1.00 97.44 107 ILE A N 1
ATOM 802 C CA . ILE A 1 107 ? 4.581 4.617 -11.841 1.00 97.44 107 ILE A CA 1
ATOM 803 C C . ILE A 1 107 ? 3.309 5.422 -11.689 1.00 97.44 107 ILE A C 1
ATOM 805 O O . ILE A 1 107 ? 3.356 6.617 -11.426 1.00 97.44 107 ILE A O 1
ATOM 809 N N . PHE A 1 108 ? 2.167 4.772 -11.849 1.00 97.44 108 PHE A N 1
ATOM 810 C CA . PHE A 1 108 ? 0.879 5.389 -11.605 1.00 97.44 108 PHE A CA 1
ATOM 811 C C . PHE A 1 108 ? 0.336 4.929 -10.258 1.00 97.44 108 PHE A C 1
ATOM 813 O O . PHE A 1 108 ? 0.337 3.739 -9.953 1.00 97.44 108 PHE A O 1
ATOM 820 N N . VAL A 1 109 ? -0.141 5.872 -9.453 1.00 97.31 109 VAL A N 1
ATOM 821 C CA . VAL A 1 109 ? -0.822 5.577 -8.191 1.00 97.31 109 VAL A CA 1
ATOM 822 C C . VAL A 1 109 ? -2.318 5.714 -8.433 1.00 97.31 109 VAL A C 1
ATOM 824 O O . VAL A 1 109 ? -2.813 6.817 -8.660 1.00 97.31 109 VAL A O 1
ATOM 827 N N . SER A 1 110 ? -3.034 4.590 -8.427 1.00 94.88 110 SER A N 1
ATOM 828 C CA . SER A 1 110 ? -4.466 4.562 -8.733 1.00 94.88 110 SER A CA 1
ATOM 829 C C . SER A 1 110 ? -5.331 4.870 -7.516 1.00 94.88 110 SER A C 1
ATOM 831 O O . SER A 1 110 ? -6.421 5.410 -7.666 1.00 94.88 110 SER A O 1
ATOM 833 N N . ASP A 1 111 ? -4.862 4.501 -6.323 1.00 94.62 111 ASP A N 1
ATOM 834 C CA . ASP A 1 111 ? -5.560 4.766 -5.068 1.00 94.62 111 ASP A CA 1
ATOM 835 C C . ASP A 1 111 ? -4.577 4.871 -3.900 1.00 94.62 111 ASP A C 1
ATOM 837 O O . ASP A 1 111 ? -3.498 4.269 -3.923 1.00 94.62 111 ASP A O 1
ATOM 841 N N . VAL A 1 112 ? -4.968 5.629 -2.877 1.00 94.75 112 VAL A N 1
ATOM 842 C CA . VAL A 1 112 ? -4.184 5.909 -1.677 1.00 94.75 112 VAL A CA 1
ATOM 843 C C . VAL A 1 112 ? -5.100 5.958 -0.463 1.00 94.75 112 VAL A C 1
ATOM 845 O O . VAL A 1 112 ? -6.034 6.755 -0.408 1.00 94.75 112 VAL A O 1
ATOM 848 N N . TRP A 1 113 ? -4.763 5.199 0.576 1.00 93.12 113 TRP A N 1
ATOM 849 C CA . TRP A 1 113 ? -5.468 5.268 1.850 1.00 93.12 113 TRP A CA 1
ATOM 850 C C . TRP A 1 113 ? -4.527 5.044 3.029 1.00 93.12 113 TRP A C 1
ATOM 852 O O . TRP A 1 113 ? -3.509 4.358 2.934 1.00 93.12 113 TRP A O 1
ATOM 862 N N . PHE A 1 114 ? -4.878 5.625 4.171 1.00 91.69 114 PHE A N 1
ATOM 863 C CA . PHE A 1 114 ? -4.152 5.423 5.417 1.00 91.69 114 PHE A CA 1
ATOM 864 C C . PHE A 1 114 ? -4.931 4.491 6.335 1.00 91.69 114 PHE A C 1
ATOM 866 O O . PHE A 1 114 ? -6.101 4.739 6.625 1.00 91.69 114 PHE A O 1
ATOM 873 N N . SER A 1 115 ? -4.279 3.430 6.799 1.00 91.94 115 SER A N 1
ATOM 874 C CA . SER A 1 115 ? -4.870 2.463 7.725 1.00 91.94 115 SER A CA 1
ATOM 875 C C . SER A 1 115 ? -3.773 1.636 8.404 1.00 91.94 115 SER A C 1
ATOM 877 O O . SER A 1 115 ? -2.686 1.468 7.845 1.00 91.94 115 SER A O 1
ATOM 879 N N . GLY A 1 116 ? -4.007 1.180 9.641 1.00 90.38 116 GLY A N 1
ATOM 880 C CA . GLY A 1 116 ? -3.031 0.370 10.388 1.00 90.38 116 GLY A CA 1
ATOM 881 C C . GLY A 1 116 ? -1.673 1.055 10.610 1.00 90.38 116 GLY A C 1
ATOM 882 O O . GLY A 1 116 ? -0.639 0.390 10.615 1.00 90.38 116 GLY A O 1
ATOM 883 N N . GLY A 1 117 ? -1.646 2.392 10.702 1.00 90.62 117 GLY A N 1
ATOM 884 C CA . GLY A 1 117 ? -0.404 3.173 10.809 1.00 90.62 117 GLY A CA 1
ATOM 885 C C . GLY A 1 117 ? 0.455 3.188 9.535 1.00 90.62 117 GLY A C 1
ATOM 886 O O . GLY A 1 117 ? 1.622 3.589 9.575 1.00 90.62 117 GLY A O 1
ATOM 887 N N . CYS A 1 118 ? -0.099 2.738 8.408 1.00 94.62 118 CYS A N 1
ATOM 888 C CA . CYS A 1 118 ? 0.581 2.632 7.125 1.00 94.62 118 CYS A CA 1
ATOM 889 C C . CYS A 1 118 ? -0.078 3.524 6.071 1.00 94.62 118 CYS A C 1
ATOM 891 O O . CYS A 1 118 ? -1.301 3.666 6.033 1.00 94.62 118 CYS A O 1
ATOM 893 N N . LEU A 1 119 ? 0.739 4.064 5.166 1.00 95.75 119 LEU A N 1
ATOM 894 C CA . LEU A 1 119 ? 0.271 4.560 3.880 1.00 95.75 119 LEU A CA 1
ATOM 895 C C . LEU A 1 119 ? 0.184 3.387 2.906 1.00 95.75 119 LEU A C 1
ATOM 897 O O . LEU A 1 119 ? 1.202 2.776 2.574 1.00 95.75 119 LEU A O 1
ATOM 901 N N . ASN A 1 120 ? -1.021 3.081 2.452 1.00 96.56 120 ASN A N 1
ATOM 902 C CA . ASN A 1 120 ? -1.289 2.001 1.519 1.00 96.56 120 ASN A CA 1
ATOM 903 C C . ASN A 1 120 ? -1.652 2.585 0.156 1.00 96.56 120 ASN A C 1
ATOM 905 O O . ASN A 1 120 ? -2.271 3.648 0.073 1.00 96.56 120 ASN A O 1
ATOM 909 N N . MET A 1 121 ? -1.243 1.899 -0.905 1.00 97.44 121 MET A N 1
ATOM 910 C CA . MET A 1 121 ? -1.476 2.348 -2.272 1.00 97.44 121 MET A CA 1
ATOM 911 C C . MET A 1 121 ? -1.751 1.166 -3.192 1.00 97.44 121 MET A C 1
ATOM 913 O O . MET A 1 121 ? -1.140 0.101 -3.044 1.00 97.44 121 MET A O 1
ATOM 917 N N . SER A 1 122 ? -2.633 1.396 -4.160 1.00 97.44 122 SER A N 1
ATOM 918 C CA . SER A 1 122 ? -2.733 0.597 -5.377 1.00 97.44 122 SER A CA 1
ATOM 919 C C . SER A 1 122 ? -1.928 1.300 -6.462 1.00 97.44 122 SER A C 1
ATOM 921 O O . SER A 1 122 ? -2.104 2.497 -6.700 1.00 97.44 122 SER A O 1
ATOM 923 N N . ASN A 1 123 ? -1.022 0.566 -7.093 1.00 97.62 123 ASN A N 1
ATOM 924 C CA . ASN A 1 123 ? -0.068 1.102 -8.049 1.00 97.62 123 ASN A CA 1
ATOM 925 C C . ASN A 1 123 ? -0.150 0.339 -9.363 1.00 97.62 123 ASN A C 1
ATOM 927 O O . ASN A 1 123 ? -0.496 -0.843 -9.383 1.00 97.62 123 ASN A O 1
ATOM 931 N N . VAL A 1 124 ? 0.256 1.009 -10.432 1.00 96.94 124 VAL A N 1
ATOM 932 C CA . VAL A 1 124 ? 0.409 0.441 -11.764 1.00 96.94 124 VAL A CA 1
ATOM 933 C C . VAL A 1 124 ? 1.801 0.768 -12.280 1.00 96.94 124 VAL A C 1
ATOM 935 O O . VAL A 1 124 ? 2.257 1.911 -12.212 1.00 96.94 124 VAL A O 1
ATOM 938 N N . ILE A 1 125 ? 2.478 -0.251 -12.793 1.00 95.69 125 ILE A N 1
ATOM 939 C CA . ILE A 1 125 ? 3.730 -0.116 -13.538 1.00 95.69 125 ILE A CA 1
ATOM 940 C C . ILE A 1 125 ? 3.605 -0.864 -14.857 1.00 95.69 125 ILE A C 1
ATOM 942 O O . ILE A 1 125 ? 2.804 -1.789 -14.982 1.00 95.69 125 ILE A O 1
ATOM 946 N N . ASN A 1 126 ? 4.437 -0.494 -15.820 1.00 92.75 126 ASN A N 1
ATOM 947 C CA . ASN A 1 126 ? 4.679 -1.346 -16.972 1.00 92.75 126 ASN A CA 1
ATOM 948 C C . ASN A 1 126 ? 5.645 -2.462 -16.563 1.00 92.75 126 ASN A C 1
ATOM 950 O O . ASN A 1 126 ? 6.586 -2.222 -15.811 1.00 92.75 126 ASN A O 1
ATOM 954 N N . VAL A 1 127 ? 5.413 -3.678 -17.042 1.00 92.88 127 VAL A N 1
ATOM 955 C CA . VAL A 1 127 ? 6.338 -4.805 -16.863 1.00 92.88 127 VAL A CA 1
ATOM 956 C C . VAL A 1 127 ? 6.521 -5.524 -18.191 1.00 92.88 127 VAL A C 1
ATOM 958 O O . VAL A 1 127 ? 5.601 -5.561 -19.014 1.00 92.88 127 VAL A O 1
ATOM 961 N N . LYS A 1 128 ? 7.707 -6.098 -18.418 1.00 91.19 128 LYS A N 1
ATOM 962 C CA . LYS A 1 128 ? 7.967 -6.912 -19.612 1.00 91.19 128 LYS A CA 1
ATOM 963 C C . LYS A 1 128 ? 7.078 -8.159 -19.593 1.00 91.19 128 LYS A C 1
ATOM 965 O O . LYS A 1 128 ? 6.867 -8.771 -18.546 1.00 91.19 128 LYS A O 1
ATOM 970 N N . THR A 1 129 ? 6.567 -8.564 -20.756 1.00 87.50 129 THR A N 1
ATOM 971 C CA . THR A 1 129 ? 5.694 -9.751 -20.880 1.00 87.50 129 THR A CA 1
ATOM 972 C C . THR A 1 129 ? 6.371 -11.061 -20.485 1.00 87.50 129 THR A C 1
ATOM 974 O O . THR A 1 129 ? 5.688 -12.012 -20.122 1.00 87.50 129 THR A O 1
ATOM 977 N N . ASP A 1 130 ? 7.701 -11.119 -20.549 1.00 85.88 130 ASP A N 1
ATOM 978 C CA . ASP A 1 130 ? 8.494 -12.268 -20.105 1.00 85.88 130 ASP A CA 1
ATOM 979 C C . ASP A 1 130 ? 8.703 -12.315 -18.578 1.00 85.88 130 ASP A C 1
ATOM 981 O O . ASP A 1 130 ? 9.281 -13.272 -18.066 1.00 85.88 130 ASP A O 1
ATOM 985 N N . GLY A 1 131 ? 8.224 -11.299 -17.847 1.00 80.12 131 GLY A N 1
ATOM 986 C CA . GLY A 1 131 ? 8.356 -11.189 -16.396 1.00 80.12 131 GLY A CA 1
ATOM 987 C C . GLY A 1 131 ? 9.790 -10.960 -15.914 1.00 80.12 131 GLY A C 1
ATOM 988 O O . GLY A 1 131 ? 10.075 -11.204 -14.742 1.00 80.12 131 GLY A O 1
ATOM 989 N N . SER A 1 132 ? 10.702 -10.542 -16.797 1.00 82.44 132 SER A N 1
ATOM 990 C CA . SER A 1 132 ? 12.117 -10.377 -16.472 1.00 82.44 132 SER A CA 1
ATOM 991 C C . SER A 1 132 ? 12.445 -9.038 -15.798 1.00 82.44 132 SER A C 1
ATOM 993 O O . SER A 1 132 ? 11.858 -7.987 -16.072 1.00 82.44 132 SER A O 1
ATOM 995 N N . GLY A 1 133 ? 13.470 -9.077 -14.946 1.00 85.31 133 GLY A N 1
ATOM 996 C CA . GLY A 1 133 ? 14.023 -7.911 -14.259 1.00 85.31 133 GLY A CA 1
ATOM 997 C C . GLY A 1 133 ? 13.298 -7.560 -12.959 1.00 85.31 133 GLY A C 1
ATOM 998 O O . GLY A 1 133 ? 12.214 -8.062 -12.650 1.00 85.31 133 GLY A O 1
ATOM 999 N N . LYS A 1 134 ? 13.948 -6.738 -12.134 1.00 90.94 134 LYS A N 1
ATOM 1000 C CA . LYS A 1 134 ? 13.483 -6.461 -10.775 1.00 90.94 134 LYS A CA 1
ATOM 1001 C C . LYS A 1 134 ? 12.992 -5.028 -10.651 1.00 90.94 134 LYS A C 1
ATOM 1003 O O . LYS A 1 134 ? 13.774 -4.087 -10.619 1.00 90.94 134 LYS A O 1
ATOM 1008 N N . HIS A 1 135 ? 11.694 -4.885 -10.425 1.00 94.25 135 HIS A N 1
ATOM 1009 C CA . HIS A 1 135 ? 11.091 -3.595 -10.117 1.00 94.25 135 HIS A CA 1
ATOM 1010 C C . HIS A 1 135 ? 11.287 -3.235 -8.638 1.00 94.25 135 HIS A C 1
ATOM 1012 O O . HIS A 1 135 ? 10.991 -4.021 -7.731 1.00 94.25 135 HIS A O 1
ATOM 1018 N N . LEU A 1 136 ? 11.781 -2.027 -8.378 1.00 95.12 136 LEU A N 1
ATOM 1019 C CA . LEU A 1 136 ? 11.968 -1.482 -7.038 1.00 95.12 136 LEU A CA 1
ATOM 1020 C C . LEU A 1 136 ? 11.036 -0.289 -6.843 1.00 95.12 136 LEU A C 1
ATOM 1022 O O . LEU A 1 136 ? 11.193 0.747 -7.478 1.00 95.12 136 LEU A O 1
ATOM 1026 N N . ILE A 1 137 ? 10.086 -0.419 -5.921 1.00 96.88 137 ILE A N 1
ATOM 1027 C CA . ILE A 1 137 ? 9.096 0.628 -5.634 1.00 96.88 137 ILE A CA 1
ATOM 1028 C C . ILE A 1 137 ? 9.434 1.266 -4.304 1.00 96.88 137 ILE A C 1
ATOM 1030 O O . ILE A 1 137 ? 9.464 0.563 -3.301 1.00 96.88 137 ILE A O 1
ATOM 1034 N N . ASN A 1 138 ? 9.717 2.559 -4.266 1.00 97.38 138 ASN A N 1
ATOM 1035 C CA . ASN A 1 138 ? 10.119 3.303 -3.079 1.00 97.38 138 ASN A CA 1
ATOM 1036 C C . ASN A 1 138 ? 9.088 4.383 -2.743 1.00 97.38 138 ASN A C 1
ATOM 1038 O O . ASN A 1 138 ? 8.488 4.981 -3.631 1.00 97.38 138 ASN A O 1
ATOM 1042 N N . LEU A 1 139 ? 8.945 4.673 -1.452 1.00 97.81 139 LEU A N 1
ATOM 1043 C CA . LEU A 1 139 ? 8.295 5.884 -0.972 1.00 97.81 139 LEU A CA 1
ATOM 1044 C C . LEU A 1 139 ? 9.378 6.764 -0.358 1.00 97.81 139 LEU A C 1
ATOM 1046 O O . LEU A 1 139 ? 9.961 6.399 0.661 1.00 97.81 139 LEU A O 1
ATOM 1050 N N . ALA A 1 140 ? 9.680 7.888 -0.992 1.00 97.38 140 ALA A N 1
ATOM 1051 C CA . ALA A 1 140 ? 10.624 8.862 -0.471 1.00 97.38 140 ALA A CA 1
ATOM 1052 C C . ALA A 1 140 ? 9.876 9.870 0.401 1.00 97.38 140 ALA A C 1
ATOM 1054 O O . ALA A 1 140 ? 8.930 10.490 -0.074 1.00 97.38 140 ALA A O 1
ATOM 1055 N N . TYR A 1 141 ? 10.291 10.046 1.651 1.00 97.38 141 TYR A N 1
ATOM 1056 C CA . TYR A 1 141 ? 9.856 11.158 2.488 1.00 97.38 141 TYR A CA 1
ATOM 1057 C C . TYR A 1 141 ? 10.768 12.354 2.215 1.00 97.38 141 TYR A C 1
ATOM 1059 O O . TYR A 1 141 ? 11.935 12.351 2.612 1.00 97.38 141 TYR A O 1
ATOM 1067 N N . ASP A 1 142 ? 10.243 13.360 1.518 1.00 96.56 142 ASP A N 1
ATOM 1068 C CA . ASP A 1 142 ? 10.973 14.581 1.186 1.00 96.56 142 ASP A CA 1
ATOM 1069 C C . ASP A 1 142 ? 10.951 15.522 2.394 1.00 96.56 142 ASP A C 1
ATOM 1071 O O . ASP A 1 142 ? 10.096 16.404 2.525 1.00 96.56 142 ASP A O 1
ATOM 1075 N N . LYS A 1 143 ? 11.877 15.285 3.326 1.00 94.44 143 LYS A N 1
ATOM 1076 C CA . LYS A 1 143 ? 11.980 16.026 4.586 1.00 94.44 143 LYS A CA 1
ATOM 1077 C C . LYS A 1 143 ? 12.309 17.495 4.337 1.00 94.44 143 LYS A C 1
ATOM 1079 O O . LYS A 1 143 ? 11.781 18.350 5.037 1.00 94.44 143 LYS A O 1
ATOM 1084 N N . ALA A 1 144 ? 13.142 17.785 3.336 1.00 92.31 144 ALA A N 1
ATOM 1085 C CA . ALA A 1 144 ? 13.550 19.147 2.994 1.00 92.31 144 ALA A CA 1
ATOM 1086 C C . ALA A 1 144 ? 12.369 20.008 2.528 1.00 92.31 144 ALA A C 1
ATOM 1088 O O . ALA A 1 144 ? 12.326 21.206 2.800 1.00 92.31 144 ALA A O 1
ATOM 1089 N N . GLN A 1 145 ? 11.410 19.399 1.829 1.00 93.88 145 GLN A N 1
ATOM 1090 C CA . GLN A 1 145 ? 10.217 20.087 1.341 1.00 93.88 145 GLN A CA 1
ATOM 1091 C C . GLN A 1 145 ? 9.004 19.934 2.262 1.00 93.88 145 GLN A C 1
ATOM 1093 O O . GLN A 1 145 ? 7.976 20.580 2.018 1.00 93.88 145 GLN A O 1
ATOM 1098 N N . SER A 1 146 ? 9.084 19.076 3.274 1.00 94.25 146 SER A N 1
ATOM 1099 C CA . SER A 1 146 ? 8.032 18.901 4.270 1.00 94.25 146 SER A CA 1
ATOM 1100 C C . SER A 1 146 ? 8.046 20.036 5.289 1.00 94.25 146 SER A C 1
ATOM 1102 O O . SER A 1 146 ? 9.068 20.663 5.554 1.00 94.25 146 SER A O 1
ATOM 1104 N N . SER A 1 147 ? 6.883 20.307 5.860 1.00 91.38 147 SER A N 1
ATOM 1105 C CA . SER A 1 147 ? 6.724 21.198 7.005 1.00 91.38 147 SER A CA 1
ATOM 1106 C C . SER A 1 147 ? 6.137 20.418 8.168 1.00 91.38 147 SER A C 1
ATOM 1108 O O . SER A 1 147 ? 5.751 19.259 8.006 1.00 91.38 147 SER A O 1
ATOM 1110 N N . GLU A 1 148 ? 6.018 21.068 9.327 1.00 84.06 148 GLU A N 1
ATOM 1111 C CA . GLU A 1 148 ? 5.298 20.478 10.449 1.00 84.06 148 GLU A CA 1
ATOM 1112 C C . GLU A 1 148 ? 3.915 20.032 9.992 1.00 84.06 148 GLU A C 1
ATOM 1114 O O . GLU A 1 148 ? 3.638 18.857 10.119 1.00 84.06 148 GLU A O 1
ATOM 1119 N N . ASP A 1 149 ? 3.111 20.895 9.355 1.00 89.19 149 ASP A N 1
ATOM 1120 C CA . ASP A 1 149 ? 1.724 20.653 8.904 1.00 89.19 149 ASP A CA 1
ATOM 1121 C C . ASP A 1 149 ? 1.532 19.736 7.700 1.00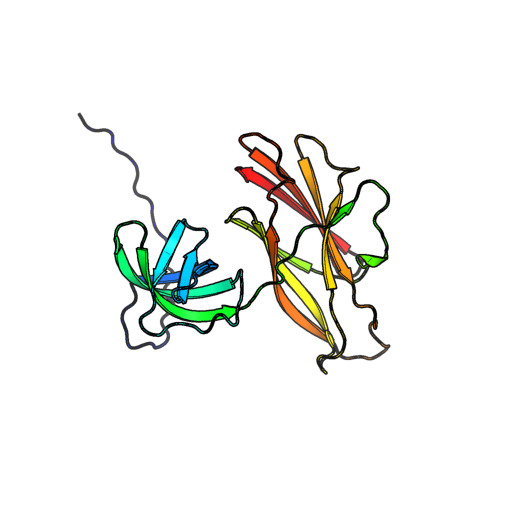 89.19 149 ASP A C 1
ATOM 1123 O O . ASP A 1 149 ? 0.454 19.160 7.524 1.00 89.19 149 ASP A O 1
ATOM 1127 N N . THR A 1 150 ? 2.535 19.627 6.836 1.00 94.69 150 THR A N 1
ATOM 1128 C CA . THR A 1 150 ? 2.411 18.899 5.575 1.00 94.69 150 THR A CA 1
ATOM 1129 C C . THR A 1 150 ? 3.637 18.049 5.330 1.00 94.69 150 THR A C 1
ATOM 1131 O O . THR A 1 150 ? 4.714 18.559 5.029 1.00 94.69 150 THR A O 1
ATOM 1134 N N . LEU A 1 151 ? 3.427 16.740 5.356 1.00 95.56 151 LEU A N 1
ATOM 1135 C CA . LEU A 1 151 ? 4.444 15.764 5.011 1.00 95.56 151 LEU A CA 1
ATOM 1136 C C . LEU A 1 151 ? 4.340 15.439 3.526 1.00 95.56 151 LEU A C 1
ATOM 1138 O O . LEU A 1 151 ? 3.259 15.116 3.021 1.00 95.56 151 LEU A O 1
ATOM 1142 N N . LYS A 1 152 ? 5.461 15.548 2.821 1.00 97.00 152 LYS A N 1
ATOM 1143 C CA . LYS A 1 152 ? 5.547 15.304 1.386 1.00 97.00 152 LYS A CA 1
ATOM 1144 C C . LYS A 1 152 ? 6.240 13.980 1.123 1.00 97.00 152 LYS A C 1
ATOM 1146 O O . LYS A 1 152 ? 7.338 13.723 1.612 1.00 97.00 152 LYS A O 1
ATOM 1151 N N . PHE A 1 153 ? 5.590 13.165 0.311 1.00 97.56 153 PHE A N 1
ATOM 1152 C CA . PHE A 1 153 ? 6.088 11.880 -0.122 1.00 97.56 153 PHE A CA 1
ATOM 1153 C C . PHE A 1 153 ? 6.110 11.809 -1.642 1.00 97.56 153 PHE A C 1
ATOM 1155 O O . PHE A 1 153 ? 5.222 12.339 -2.308 1.00 97.56 153 PHE A O 1
ATOM 1162 N N . ILE A 1 154 ? 7.111 11.125 -2.181 1.00 97.69 154 ILE A N 1
ATOM 1163 C CA . ILE A 1 154 ? 7.240 10.875 -3.613 1.00 97.69 154 ILE A CA 1
ATOM 1164 C C . ILE A 1 154 ? 7.320 9.369 -3.823 1.00 97.69 154 ILE A C 1
ATOM 1166 O O . ILE A 1 154 ? 8.194 8.705 -3.262 1.00 97.69 154 ILE A O 1
ATOM 1170 N N . VAL A 1 155 ? 6.406 8.825 -4.621 1.00 98.06 155 VAL A N 1
ATOM 1171 C CA . VAL A 1 155 ? 6.479 7.437 -5.070 1.00 98.06 155 VAL A CA 1
ATOM 1172 C C . VAL A 1 155 ? 7.490 7.366 -6.204 1.00 98.06 155 VAL A C 1
ATOM 1174 O O . VAL A 1 155 ? 7.424 8.128 -7.168 1.00 98.06 155 VAL A O 1
ATOM 1177 N N . LYS A 1 156 ? 8.455 6.465 -6.062 1.00 97.50 156 LYS A N 1
ATOM 1178 C CA . LYS A 1 156 ? 9.544 6.270 -7.012 1.00 97.50 156 LYS A CA 1
ATOM 1179 C C . LYS A 1 156 ? 9.570 4.821 -7.467 1.00 97.50 156 LYS A C 1
ATOM 1181 O O . LYS A 1 156 ? 9.457 3.913 -6.647 1.00 97.50 156 LYS A O 1
ATOM 1186 N N . HIS A 1 157 ? 9.731 4.612 -8.760 1.00 96.56 157 HIS A N 1
ATOM 1187 C CA . HIS A 1 157 ? 9.895 3.302 -9.362 1.00 96.56 157 HIS A CA 1
ATOM 1188 C C . HIS A 1 157 ? 11.256 3.277 -10.043 1.00 96.56 157 HIS A C 1
ATOM 1190 O O . HIS A 1 157 ? 11.564 4.197 -10.786 1.00 96.56 157 HIS A O 1
ATOM 1196 N N . ASN A 1 158 ? 12.060 2.266 -9.721 1.00 95.06 158 ASN A N 1
ATOM 1197 C CA . ASN A 1 158 ? 13.345 1.985 -10.346 1.00 95.06 158 ASN A CA 1
ATOM 1198 C C . ASN A 1 158 ? 13.273 0.623 -11.041 1.00 95.06 158 ASN A C 1
ATOM 1200 O O . ASN A 1 158 ? 12.899 -0.370 -10.403 1.00 95.06 158 ASN A O 1
ATOM 1204 N N . TYR A 1 159 ? 13.631 0.589 -12.321 1.00 93.69 159 TYR A N 1
ATOM 1205 C CA . TYR A 1 159 ? 13.773 -0.623 -13.114 1.00 93.69 159 TYR A CA 1
ATOM 1206 C C . TYR A 1 159 ? 15.164 -0.619 -13.765 1.00 93.69 159 TYR A C 1
ATOM 1208 O O . TYR A 1 159 ? 15.303 -0.212 -14.920 1.00 93.69 159 TYR A O 1
ATOM 1216 N N . PRO A 1 160 ? 16.207 -1.057 -13.030 1.00 88.50 160 PRO A N 1
ATOM 1217 C CA . PRO A 1 160 ? 17.602 -0.866 -13.430 1.00 88.50 160 PRO A CA 1
ATOM 1218 C C . PRO A 1 160 ? 17.954 -1.462 -14.793 1.00 88.50 160 PRO A C 1
ATOM 1220 O O . PRO A 1 160 ? 18.884 -0.999 -15.448 1.00 88.50 160 PRO A O 1
ATOM 1223 N N . GLU A 1 161 ? 17.243 -2.513 -15.201 1.00 87.31 161 GLU A N 1
ATOM 1224 C CA . GLU A 1 161 ? 17.450 -3.178 -16.483 1.00 87.31 161 GLU A CA 1
ATOM 1225 C C . GLU A 1 161 ? 16.925 -2.363 -17.676 1.00 87.31 161 GLU A C 1
ATOM 1227 O O . GLU A 1 161 ? 17.347 -2.604 -18.805 1.00 87.31 161 GLU A O 1
ATOM 1232 N N . GLY A 1 162 ? 16.035 -1.395 -17.440 1.00 86.12 162 GLY A N 1
ATOM 1233 C CA . GLY A 1 162 ? 15.447 -0.552 -18.473 1.00 86.12 162 GLY A CA 1
ATOM 1234 C C . GLY A 1 162 ? 14.536 -1.298 -19.458 1.00 86.12 162 GLY A C 1
ATOM 1235 O O . GLY A 1 162 ? 14.514 -2.531 -19.574 1.00 86.12 162 GLY A O 1
ATOM 1236 N N . TYR A 1 163 ? 13.748 -0.522 -20.198 1.00 84.69 163 TYR A N 1
ATOM 1237 C CA . TYR A 1 163 ? 12.941 -1.036 -21.303 1.00 84.69 163 TYR A CA 1
ATOM 1238 C C . TYR A 1 163 ? 13.762 -0.964 -22.586 1.00 84.69 163 TYR A C 1
ATOM 1240 O O . TYR A 1 163 ? 14.141 0.119 -23.022 1.00 84.69 163 TYR A O 1
ATOM 1248 N N . GLU A 1 164 ? 14.051 -2.122 -23.172 1.00 84.06 164 GLU A N 1
ATOM 1249 C CA . GLU A 1 164 ? 14.709 -2.204 -24.475 1.00 84.06 164 GLU A CA 1
ATOM 1250 C C . GLU A 1 164 ? 13.748 -1.757 -25.586 1.00 84.06 164 GLU A C 1
ATOM 1252 O O . GLU A 1 164 ? 12.532 -1.969 -25.494 1.00 84.06 164 GLU A O 1
ATOM 1257 N N . ASP A 1 165 ? 14.289 -1.169 -26.654 1.00 79.50 165 ASP A N 1
ATOM 1258 C CA . ASP A 1 165 ? 13.494 -0.745 -27.807 1.00 79.50 165 ASP A CA 1
ATOM 1259 C C . ASP A 1 165 ? 12.718 -1.929 -28.404 1.00 79.50 165 ASP A C 1
ATOM 1261 O O . ASP A 1 165 ? 13.275 -2.978 -28.726 1.00 79.50 165 ASP A O 1
ATOM 1265 N N . GLY A 1 166 ? 11.405 -1.750 -28.565 1.00 77.94 166 GLY A N 1
ATOM 1266 C CA . GLY A 1 166 ? 10.519 -2.776 -29.118 1.00 77.94 166 GLY A CA 1
ATOM 1267 C C . GLY A 1 166 ? 10.101 -3.874 -28.135 1.00 77.94 166 GLY A C 1
ATOM 1268 O O . GLY A 1 166 ? 9.401 -4.801 -28.549 1.00 77.94 166 GLY A O 1
ATOM 1269 N N . CYS A 1 167 ? 10.468 -3.790 -26.849 1.00 83.12 167 CYS A N 1
ATOM 1270 C CA . CYS A 1 167 ? 9.930 -4.718 -25.855 1.00 83.12 167 CYS A CA 1
ATOM 1271 C C . CYS A 1 167 ? 8.410 -4.537 -25.696 1.00 83.12 167 CYS A C 1
ATOM 1273 O O . CYS A 1 167 ? 7.877 -3.427 -25.725 1.00 83.12 167 CYS A O 1
ATOM 1275 N N . THR A 1 168 ? 7.692 -5.653 -25.543 1.00 86.19 168 THR A N 1
ATOM 1276 C CA . THR A 1 168 ? 6.260 -5.614 -25.228 1.00 86.19 168 THR A CA 1
ATOM 1277 C C . THR A 1 168 ? 6.094 -5.510 -23.721 1.00 86.19 168 THR A C 1
ATOM 1279 O O . THR A 1 168 ? 6.656 -6.308 -22.965 1.00 86.19 168 THR A O 1
ATOM 1282 N N . VAL A 1 169 ? 5.304 -4.530 -23.294 1.00 89.94 169 VAL A N 1
ATOM 1283 C CA . VAL A 1 169 ? 4.968 -4.310 -21.890 1.00 89.94 169 VAL A CA 1
ATOM 1284 C C . VAL A 1 169 ? 3.469 -4.433 -21.670 1.00 89.94 169 VAL A C 1
ATOM 1286 O O . VAL A 1 169 ? 2.678 -4.228 -22.592 1.00 89.94 169 VAL A O 1
ATOM 1289 N N . TYR A 1 170 ? 3.078 -4.755 -20.443 1.00 91.19 170 TYR A N 1
ATOM 1290 C CA . TYR A 1 170 ? 1.694 -4.669 -19.995 1.00 91.19 170 TYR A CA 1
ATOM 1291 C C . TYR A 1 170 ? 1.615 -3.968 -18.639 1.00 91.19 170 TYR A C 1
ATOM 1293 O O . TYR A 1 170 ? 2.596 -3.917 -17.894 1.00 91.19 170 TYR A O 1
ATOM 1301 N N . GLU A 1 171 ? 0.441 -3.423 -18.331 1.00 93.31 171 GLU A N 1
ATOM 1302 C CA . GLU A 1 171 ? 0.174 -2.782 -17.048 1.00 93.31 171 GLU A CA 1
ATOM 1303 C C . GLU A 1 171 ? -0.034 -3.836 -15.958 1.00 93.31 171 GLU A C 1
ATOM 1305 O O . GLU A 1 171 ? -0.919 -4.690 -16.047 1.00 93.31 171 GLU A O 1
ATOM 1310 N N . TYR A 1 172 ? 0.774 -3.760 -14.905 1.00 93.69 172 TYR A N 1
ATOM 1311 C CA . TYR A 1 172 ? 0.684 -4.631 -13.745 1.00 93.69 172 TYR A CA 1
ATOM 1312 C C . TYR A 1 172 ? 0.213 -3.849 -12.522 1.00 93.69 172 TYR A C 1
ATOM 1314 O O . TYR A 1 172 ? 0.863 -2.890 -12.098 1.00 93.69 172 TYR A O 1
ATOM 1322 N N . VAL A 1 173 ? -0.911 -4.286 -11.948 1.00 95.50 173 VAL A N 1
ATOM 1323 C CA . VAL A 1 173 ? -1.499 -3.703 -10.738 1.00 95.50 173 VAL A CA 1
ATOM 1324 C C . VAL A 1 173 ? -0.974 -4.431 -9.507 1.00 95.50 173 VAL A C 1
ATOM 1326 O O . VAL A 1 173 ? -1.042 -5.657 -9.421 1.00 95.50 173 VAL A O 1
ATOM 1329 N N . PHE A 1 174 ? -0.492 -3.682 -8.519 1.00 96.19 174 PHE A N 1
ATOM 1330 C CA . PHE A 1 174 ? -0.011 -4.245 -7.261 1.00 96.19 174 PHE A CA 1
ATOM 1331 C C . PHE A 1 174 ? -0.205 -3.288 -6.089 1.00 96.19 174 PHE A C 1
ATOM 1333 O O . PHE A 1 174 ? -0.419 -2.086 -6.247 1.00 96.19 174 PHE A O 1
ATOM 1340 N N . TYR A 1 175 ? -0.068 -3.832 -4.883 1.00 97.62 175 TYR A N 1
ATOM 1341 C CA . TYR A 1 175 ? -0.244 -3.084 -3.646 1.00 97.62 175 TYR A CA 1
ATOM 1342 C C . TYR A 1 175 ? 1.088 -2.816 -2.955 1.00 97.62 175 TYR A C 1
ATOM 1344 O O . TYR A 1 175 ? 1.996 -3.652 -2.942 1.00 97.62 175 TYR A O 1
ATOM 1352 N N . SER A 1 176 ? 1.186 -1.655 -2.323 1.00 97.94 176 SER A N 1
ATOM 1353 C CA . SER A 1 176 ? 2.307 -1.292 -1.460 1.00 97.94 176 SER A CA 1
ATOM 1354 C C . SER A 1 176 ? 1.798 -0.716 -0.148 1.00 97.94 176 SER A C 1
ATOM 1356 O O . SER A 1 176 ? 0.806 0.006 -0.137 1.00 97.94 176 SER A O 1
ATOM 1358 N N . SER A 1 177 ? 2.499 -1.005 0.939 1.00 97.75 177 SER A N 1
ATOM 1359 C CA . SER A 1 177 ? 2.190 -0.562 2.292 1.00 97.75 177 SER A CA 1
ATOM 1360 C C . SER A 1 177 ? 3.470 -0.030 2.922 1.00 97.75 177 SER A C 1
ATOM 1362 O O . SER A 1 177 ? 4.441 -0.764 3.094 1.00 97.75 177 SER A O 1
ATOM 1364 N N . PHE A 1 178 ? 3.471 1.241 3.298 1.00 97.44 178 PHE A N 1
ATOM 1365 C CA . PHE A 1 178 ? 4.614 1.896 3.917 1.00 97.44 178 PHE A CA 1
ATOM 1366 C C . PHE A 1 178 ? 4.247 2.281 5.350 1.00 97.44 178 PHE A C 1
ATOM 1368 O O . PHE A 1 178 ? 3.408 3.166 5.533 1.00 97.44 178 PHE A O 1
ATOM 1375 N N . PRO A 1 179 ? 4.816 1.623 6.373 1.00 95.12 179 PRO A N 1
ATOM 1376 C CA . PRO A 1 179 ? 4.607 2.034 7.750 1.00 95.12 179 PRO A CA 1
ATOM 1377 C C . PRO A 1 179 ? 5.150 3.449 7.929 1.00 95.12 179 PRO A C 1
ATOM 1379 O O . PRO A 1 179 ? 6.258 3.767 7.506 1.00 95.12 179 PRO A O 1
ATOM 1382 N N . LEU A 1 180 ? 4.339 4.303 8.540 1.00 92.06 180 LEU A N 1
ATOM 1383 C CA . LEU A 1 180 ? 4.678 5.703 8.769 1.00 92.06 180 LEU A CA 1
ATOM 1384 C C . LEU A 1 180 ? 5.044 5.989 10.230 1.00 92.06 180 LEU A C 1
ATOM 1386 O O . LEU A 1 180 ? 5.325 7.133 10.596 1.00 92.06 180 LEU A O 1
ATOM 1390 N N . SER A 1 181 ? 5.048 4.950 11.068 1.00 80.44 181 SER A N 1
ATOM 1391 C CA . SER A 1 181 ? 5.464 5.017 12.466 1.00 80.44 181 SER A CA 1
ATOM 1392 C C . SER A 1 181 ? 6.862 5.635 12.571 1.00 80.44 181 SER A C 1
ATOM 1394 O O . SER A 1 181 ? 7.817 5.086 12.024 1.00 80.44 181 SER A O 1
ATOM 1396 N N . GLY A 1 182 ? 6.974 6.770 13.263 1.00 83.31 182 GLY A N 1
ATOM 1397 C CA . GLY A 1 182 ? 8.225 7.520 13.434 1.00 83.31 182 GLY A CA 1
ATOM 1398 C C . GLY A 1 182 ? 8.425 8.697 12.470 1.00 83.31 182 GLY A C 1
ATOM 1399 O O . GLY A 1 182 ? 9.316 9.506 12.702 1.00 83.31 182 GLY A O 1
ATOM 1400 N N . LEU A 1 183 ? 7.598 8.831 11.427 1.00 88.19 183 LEU A N 1
ATOM 1401 C CA . LEU A 1 183 ? 7.573 10.021 10.558 1.00 88.19 183 LEU A CA 1
ATOM 1402 C C . LEU A 1 183 ? 6.393 10.946 10.861 1.00 88.19 183 LEU A C 1
ATOM 1404 O O . LEU A 1 183 ? 6.397 12.111 10.467 1.00 88.19 183 LEU A O 1
ATOM 1408 N N . MET A 1 184 ? 5.360 10.414 11.513 1.00 87.88 184 MET A N 1
ATOM 1409 C CA . MET A 1 184 ? 4.176 11.181 11.868 1.00 87.88 184 MET A CA 1
ATOM 1410 C C . MET A 1 184 ? 4.479 12.110 13.057 1.00 87.88 184 MET A C 1
ATOM 1412 O O . MET A 1 184 ? 5.048 11.647 14.046 1.00 87.88 184 MET A O 1
ATOM 1416 N N . PRO A 1 185 ? 4.113 13.401 12.981 1.00 86.31 185 PRO A N 1
ATOM 1417 C CA . PRO A 1 185 ? 4.277 14.343 14.084 1.00 86.31 185 PRO A CA 1
ATOM 1418 C C . PRO A 1 185 ? 3.344 14.011 15.255 1.00 86.31 185 PRO A C 1
ATOM 1420 O O . PRO A 1 185 ? 2.264 13.456 15.062 1.00 86.31 185 PRO A O 1
ATOM 1423 N N . GLU A 1 186 ? 3.725 14.418 16.465 1.00 86.25 186 GLU A N 1
ATOM 1424 C CA . GLU A 1 186 ? 2.914 14.241 17.676 1.00 86.25 186 GLU A CA 1
ATOM 1425 C C . GLU A 1 186 ? 1.742 15.234 17.723 1.00 86.25 186 GLU A C 1
ATOM 1427 O O . GLU A 1 186 ? 1.841 16.316 18.301 1.00 86.25 186 GLU A O 1
ATOM 1432 N N . ARG A 1 187 ? 0.628 14.891 17.068 1.00 84.94 187 ARG A N 1
ATOM 1433 C CA . ARG A 1 187 ? -0.612 15.690 1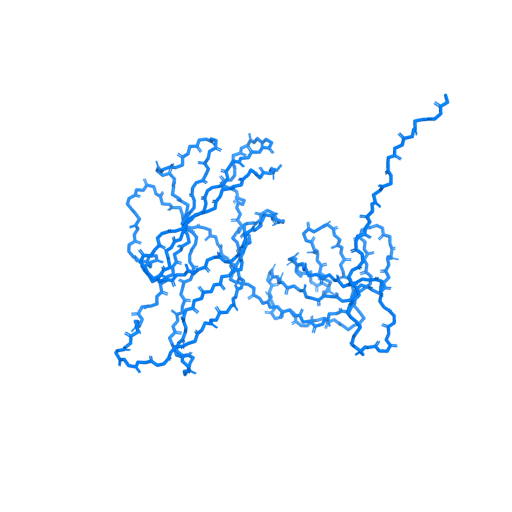7.042 1.00 84.94 187 ARG A CA 1
ATOM 1434 C C . ARG A 1 187 ? -1.782 14.902 16.464 1.00 84.94 187 ARG A C 1
ATOM 1436 O O . ARG A 1 187 ? -1.584 13.876 15.835 1.00 84.94 187 ARG A O 1
ATOM 1443 N N . ASP A 1 188 ? -2.987 15.457 16.562 1.00 85.31 188 ASP A N 1
ATOM 1444 C CA . ASP A 1 188 ? -4.227 14.779 16.157 1.00 85.31 188 ASP A CA 1
ATOM 1445 C C . ASP A 1 188 ? -4.341 14.483 14.655 1.00 85.31 188 ASP A C 1
ATOM 1447 O O . ASP A 1 188 ? -5.080 13.589 14.240 1.00 85.31 188 ASP A O 1
ATOM 1451 N N . SER A 1 189 ? -3.701 15.288 13.803 1.00 89.50 189 SER A N 1
ATOM 1452 C CA . SER A 1 189 ? -3.794 15.108 12.353 1.00 89.50 189 SER A CA 1
ATOM 1453 C C . SER A 1 189 ? -2.667 15.787 11.590 1.00 89.50 189 SER A C 1
ATOM 1455 O O . SER A 1 189 ? -2.079 16.761 12.054 1.00 89.50 189 SER A O 1
ATOM 1457 N N . THR A 1 190 ? -2.406 15.304 10.380 1.00 91.44 190 THR A N 1
ATOM 1458 C CA . THR A 1 190 ? -1.415 15.872 9.462 1.00 91.44 190 THR A CA 1
ATOM 1459 C C . THR A 1 190 ? -1.932 15.844 8.030 1.00 91.44 190 THR A C 1
ATOM 1461 O O . THR A 1 190 ? -2.760 15.001 7.687 1.00 91.44 190 THR A O 1
ATOM 1464 N N . VAL A 1 191 ? -1.454 16.747 7.175 1.00 94.44 191 VAL A N 1
ATOM 1465 C CA . VAL A 1 191 ? -1.679 16.627 5.730 1.00 94.44 191 VAL A CA 1
ATOM 1466 C C . VAL A 1 191 ? -0.564 15.777 5.137 1.00 94.44 191 VAL A C 1
ATOM 1468 O O . VAL A 1 191 ? 0.615 16.043 5.369 1.00 94.44 191 VAL A O 1
ATOM 1471 N N . LEU A 1 192 ? -0.932 14.765 4.357 1.00 95.38 192 LEU A N 1
ATOM 1472 C CA . LEU A 1 192 ? -0.012 14.039 3.491 1.00 95.38 192 LEU A CA 1
ATOM 1473 C C . LEU A 1 192 ? -0.190 14.549 2.064 1.00 95.38 192 LEU A C 1
ATOM 1475 O O . LEU A 1 192 ? -1.319 14.655 1.583 1.00 95.38 192 LEU A O 1
ATOM 1479 N N . LYS A 1 193 ? 0.915 14.860 1.390 1.00 97.19 193 LYS A N 1
ATOM 1480 C CA . LYS A 1 193 ? 0.962 15.099 -0.056 1.00 97.19 193 LYS A CA 1
ATOM 1481 C C . LYS A 1 193 ? 1.813 14.019 -0.690 1.00 97.19 193 LYS A C 1
ATOM 1483 O O . LYS A 1 193 ? 2.959 13.851 -0.293 1.00 97.19 193 LYS A O 1
ATOM 1488 N N . ILE A 1 194 ? 1.257 13.307 -1.655 1.00 97.81 194 ILE A N 1
ATOM 1489 C CA . ILE A 1 194 ? 1.913 12.188 -2.325 1.00 97.81 194 ILE A CA 1
ATOM 1490 C C . ILE A 1 194 ? 1.965 12.514 -3.805 1.00 97.81 194 ILE A C 1
ATOM 1492 O O . ILE A 1 194 ? 0.933 12.836 -4.391 1.00 97.81 194 ILE A O 1
ATOM 1496 N N . SER A 1 195 ? 3.150 12.456 -4.398 1.00 97.75 195 SER A N 1
ATOM 1497 C CA . SER A 1 195 ? 3.356 12.693 -5.825 1.00 97.75 195 SER A CA 1
ATOM 1498 C C . SER A 1 195 ? 4.028 11.512 -6.513 1.00 97.75 195 SER A C 1
ATOM 1500 O O . SER A 1 195 ? 4.702 10.700 -5.880 1.00 97.75 195 SER A O 1
ATOM 1502 N N . TRP A 1 196 ? 3.823 11.421 -7.821 1.00 97.88 196 TRP A N 1
ATOM 1503 C CA . TRP A 1 196 ? 4.421 10.422 -8.702 1.00 97.88 196 TRP A CA 1
ATOM 1504 C C . TRP A 1 196 ? 4.526 10.980 -10.125 1.00 97.88 196 TRP A C 1
ATOM 1506 O O . TRP A 1 196 ? 4.010 12.062 -10.418 1.00 97.88 196 TRP A O 1
ATOM 1516 N N . GLU A 1 197 ? 5.183 10.238 -11.011 1.00 96.56 197 GLU A N 1
ATOM 1517 C CA . GLU A 1 197 ? 5.270 10.558 -12.434 1.00 96.56 197 GLU A CA 1
ATOM 1518 C C . GLU A 1 197 ? 4.808 9.365 -13.269 1.00 96.56 197 GLU 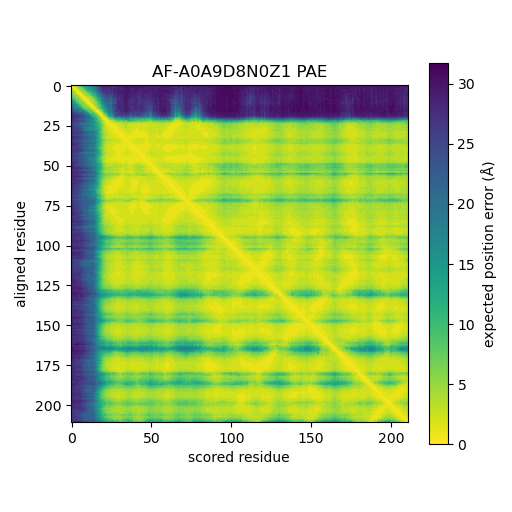A C 1
ATOM 1520 O O . GLU A 1 197 ? 5.252 8.236 -13.061 1.00 96.56 197 GLU A O 1
ATOM 1525 N N . TRP A 1 198 ? 3.926 9.628 -14.232 1.00 94.56 198 TRP A N 1
ATOM 1526 C CA . TRP A 1 198 ? 3.445 8.638 -15.186 1.00 94.56 198 TRP A CA 1
ATOM 1527 C C . TRP A 1 198 ? 3.666 9.138 -16.612 1.00 94.56 198 TRP A C 1
ATOM 1529 O O . TRP A 1 198 ? 3.045 10.113 -17.031 1.00 94.56 198 TRP A O 1
ATOM 1539 N N . ASN A 1 199 ? 4.555 8.484 -17.360 1.00 88.81 199 ASN A N 1
ATOM 1540 C CA . ASN A 1 199 ? 4.889 8.801 -18.750 1.00 88.81 199 ASN A CA 1
ATOM 1541 C C . ASN A 1 199 ? 5.234 10.291 -18.955 1.00 88.81 199 ASN A C 1
ATOM 1543 O O . ASN A 1 199 ? 4.666 10.962 -19.817 1.00 88.81 199 ASN A O 1
ATOM 1547 N N . GLY A 1 200 ? 6.118 10.830 -18.105 1.00 90.12 200 GLY A N 1
ATOM 1548 C CA . GLY A 1 200 ? 6.531 12.239 -18.125 1.00 90.12 200 GLY A CA 1
ATOM 1549 C C . GLY A 1 200 ? 5.486 13.226 -17.593 1.00 90.12 200 GLY A C 1
ATOM 1550 O O . GLY A 1 200 ? 5.720 14.434 -17.603 1.00 90.12 200 GLY A O 1
ATOM 1551 N N . SER A 1 201 ? 4.331 12.741 -17.129 1.00 94.38 201 SER A N 1
ATOM 1552 C CA . SER A 1 201 ? 3.278 13.573 -16.548 1.00 94.38 201 SER A CA 1
ATOM 1553 C C . SER A 1 201 ? 3.312 13.479 -15.020 1.00 94.38 201 SER A C 1
ATOM 1555 O O . SER A 1 201 ? 3.027 12.410 -14.470 1.00 94.38 201 SER A O 1
ATOM 1557 N N . PRO A 1 202 ? 3.643 14.571 -14.306 1.00 96.00 202 PRO A N 1
ATOM 1558 C CA . PRO A 1 202 ? 3.592 14.581 -12.854 1.00 96.00 202 PRO A CA 1
ATOM 1559 C C . PRO A 1 202 ? 2.140 14.568 -12.368 1.00 96.00 202 PRO A C 1
ATOM 1561 O O . PRO A 1 202 ? 1.269 15.239 -12.924 1.00 96.00 202 PRO A O 1
ATOM 1564 N N . ALA A 1 203 ? 1.893 13.848 -11.281 1.00 96.94 203 ALA A N 1
ATOM 1565 C CA . ALA A 1 203 ? 0.603 13.791 -10.614 1.00 96.94 203 ALA A CA 1
ATOM 1566 C C . ALA A 1 203 ? 0.782 13.820 -9.093 1.00 96.94 203 ALA A C 1
ATOM 1568 O O . ALA A 1 203 ? 1.857 13.534 -8.560 1.00 96.94 203 ALA A O 1
ATOM 1569 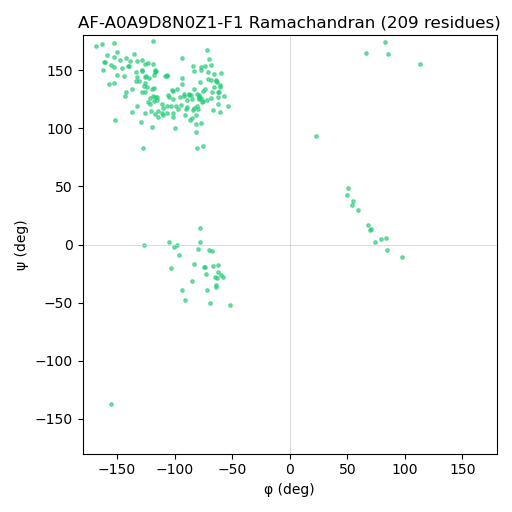N N . SER A 1 204 ? -0.272 14.224 -8.383 1.00 96.94 204 SER A N 1
ATOM 1570 C CA . SER A 1 204 ? -0.257 14.238 -6.925 1.00 96.94 204 SER A CA 1
ATOM 1571 C C . SER A 1 204 ? -1.651 14.147 -6.326 1.00 96.94 204 SER A C 1
ATOM 1573 O O . SER A 1 204 ? -2.630 14.587 -6.928 1.00 96.94 204 SER A O 1
ATOM 1575 N N . ILE A 1 205 ? -1.710 13.632 -5.103 1.00 96.25 205 ILE A N 1
ATOM 1576 C CA . ILE A 1 205 ? -2.889 13.625 -4.244 1.00 96.25 205 ILE A CA 1
ATOM 1577 C C . ILE A 1 205 ? -2.520 14.193 -2.874 1.00 96.25 205 ILE A C 1
ATOM 1579 O O . ILE A 1 205 ? -1.382 14.076 -2.414 1.00 96.25 205 ILE A O 1
ATOM 1583 N N . ALA A 1 206 ? -3.483 14.832 -2.216 1.00 95.00 206 ALA A N 1
ATOM 1584 C CA . ALA A 1 206 ? -3.318 15.339 -0.864 1.00 95.00 206 ALA A CA 1
ATOM 1585 C C . ALA A 1 206 ? -4.517 14.955 -0.001 1.00 95.00 206 ALA A C 1
ATOM 1587 O O . ALA A 1 206 ? -5.659 15.033 -0.451 1.00 95.00 206 ALA A O 1
ATOM 1588 N N . GLY A 1 207 ? -4.259 14.587 1.250 1.00 91.69 207 GLY A N 1
ATOM 1589 C CA . GLY A 1 207 ? -5.297 14.190 2.193 1.00 91.69 207 GLY A CA 1
ATOM 1590 C C . GLY A 1 207 ? -4.911 14.521 3.624 1.00 91.69 207 GLY A C 1
ATOM 1591 O O . GLY A 1 207 ? -3.738 14.467 3.993 1.00 91.69 207 GLY A O 1
ATOM 1592 N N . LYS A 1 208 ? -5.905 14.882 4.438 1.00 91.75 208 LYS A N 1
ATOM 1593 C CA . LYS A 1 208 ? -5.723 15.041 5.880 1.00 91.75 208 LYS A CA 1
ATOM 1594 C C . LYS A 1 208 ? -5.937 13.693 6.554 1.00 91.75 208 LYS A C 1
ATOM 1596 O O . LYS A 1 208 ? -6.964 13.056 6.346 1.00 91.75 208 LYS A O 1
ATOM 1601 N N . VAL A 1 209 ? -4.978 13.293 7.374 1.00 87.50 209 VAL A N 1
ATOM 1602 C CA . VAL A 1 209 ? -4.942 11.987 8.025 1.00 87.50 209 VAL A CA 1
ATOM 1603 C C . VAL A 1 209 ? -4.960 12.189 9.529 1.00 87.50 209 VAL A C 1
ATOM 1605 O O . VAL A 1 209 ? -4.258 13.063 10.041 1.00 87.50 209 VAL A O 1
ATOM 1608 N N . LYS A 1 210 ? -5.804 11.422 10.221 1.00 84.31 210 LYS A N 1
ATOM 1609 C CA . LYS A 1 210 ? -5.850 11.392 11.683 1.00 84.31 210 LYS A CA 1
ATOM 1610 C C . LYS A 1 210 ? -4.772 10.432 12.185 1.00 84.31 210 LYS A C 1
ATOM 1612 O O . LYS A 1 210 ? -4.637 9.348 11.618 1.00 84.31 210 LYS A O 1
ATOM 1617 N N . ILE A 1 211 ? -4.013 10.865 13.184 1.00 75.12 211 ILE A N 1
ATOM 1618 C CA . ILE A 1 211 ? -2.909 10.102 13.784 1.00 75.12 211 ILE A CA 1
ATOM 1619 C C . ILE A 1 211 ? -3.426 9.377 15.027 1.00 75.12 211 ILE A C 1
ATOM 1621 O O . ILE A 1 211 ? -4.294 9.956 15.724 1.00 75.12 211 ILE A O 1
#

Radius of gyration: 20.17 Å; Cα contacts (8 Å, |Δi|>4): 437; chains: 1; bounding box: 57×45×55 Å

Secondary structure (DSSP, 8-state):
-PPP-PPP-----------SS--SEEEEEEEEE-TTS-EEETTSPEEEESS----TT-S-EEEEEEEEEEEETTEEEEEEEEEE--EE-PPEEESSSPPGGG--B--EEEEEEEETTEEEEEEEEEEETT--S--EEEEEEETTT--SSEEEEEEEEE-TT-PPTT--EEEEEEEEEEE-TTTS-SSSEEEEEEEEEETTEEEEEEEEEE-

pLDDT: mean 88.23, std 16.44, range [30.12, 98.44]

Nearest PDB structures (foldseek):
  3k6o-assembly2_B  TM=7.610E-01  e=3.006E-09  Phocaeicola vulgatus ATCC 8482
  4pqx-assembly1_A  TM=7.267E-01  e=3.727E-08  Bacteroides caccae ATCC 43185
  3nqi-assembly1_A  TM=7.067E-01  e=1.087E-08  Bacteroides fragilis NCTC 9343
  4pqx-assembly3_C  TM=7.084E-01  e=8.322E-08  Bacteroides caccae ATCC 43185
  4pqx-assembly4_D  TM=7.033E-01  e=7.888E-08  Bacteroides caccae ATCC 43185

Solvent-accessible surface area (backbone atoms only — not comparable to full-atom values): 12493 Å² total; per-residue (Å²): 134,85,85,87,80,83,86,80,84,79,85,82,80,84,79,89,76,92,69,100,64,86,52,77,48,76,45,79,46,50,29,32,55,43,95,89,44,30,33,38,34,49,89,65,35,35,38,38,50,91,71,68,62,86,63,83,86,44,72,43,34,40,36,35,32,38,32,52,42,84,71,53,94,54,29,30,39,31,44,82,76,48,71,46,73,40,53,72,50,74,56,45,81,34,78,63,82,84,60,70,88,48,30,86,45,52,33,41,76,79,45,76,51,76,52,75,65,18,49,33,34,39,34,36,34,74,40,48,76,85,68,66,77,67,79,43,78,40,44,34,34,37,54,65,81,29,51,93,66,36,44,35,33,36,53,26,24,23,49,89,82,61,86,59,90,87,64,60,64,45,83,46,78,50,46,37,35,27,56,41,81,88,74,66,72,99,52,69,59,41,33,43,35,41,31,34,35,42,85,91,40,77,49,72,52,74,49,80,43,76,101

Foldseek 3Di:
DDDDDDDDDDDDDDDDDDDPADFPDKDWFKFAQDPVQWTQTLVRAIEDEPDRDPPVPARMKTWIWGFHADPDPRYTYIDTPDIDRAAEDAAAEDQDDDDCVLADFAKDWPDWDDTPQKIKTKIKHKAFPVRDFDKDWHKHFHPNPADLAETEIEIHIHGPVDDDPPTDIDIDIGMHIHRCVPVRDPDQKHKYKYWGHHPNRIDIDIDIDGD